Protein AF-A0A7C4NMY8-F1 (afdb_monomer)

pLDDT: mean 90.54, std 5.51, range [54.66, 96.88]

Solvent-accessible surface area (backbone atoms only — not comparable to full-atom values): 10862 Å² total; per-residue (Å²): 124,49,50,15,82,85,79,60,51,74,27,93,77,56,40,68,38,93,62,72,66,50,41,18,38,91,85,38,51,49,53,82,65,60,68,39,87,33,52,82,75,57,74,48,73,65,57,51,53,55,50,51,52,52,51,52,52,52,52,51,53,52,49,53,53,50,53,51,51,54,50,51,54,51,30,50,53,30,51,55,53,38,42,52,50,54,32,46,33,57,46,24,76,72,31,71,77,53,58,82,76,49,59,68,67,61,52,51,52,51,44,49,49,51,36,49,53,53,50,52,20,53,45,37,29,47,50,49,33,46,75,70,74,40,54,64,46,58,41,59,32,73,66,36,31,48,50,20,55,60,28,29,42,61,89,48,92,66,74,51,88,40,36,48,48,76,44,70,79,51,96,76,55,70,68,58,52,54,50,24,68,46,41,19,61,48,48,49,54,51,51,49,57,64,74,70,107

Secondary structure (DSSP, 8-state):
-EE-TTT--EESSPEEPTTT--EE-TTT-SGGGGT-TTGGGS--HHHHHHHHHHHHHHHHHHHHHHHHHHHHHHHHHHHHHHHHHHHHHHHHHH-HHHHTTS-HHHHHHHHHHHHHHHHHHHHHHHHHHHHTT--EEEEE-HHHHHHHHHHTSTT-SS----SEEEEE-S---HHHHHHHHHHHHHHHHHHHHHHH-

Nearest PDB structures (foldseek):
  5ij4-assembly1_A  TM=8.445E-01  e=1.214E-02  Saccharomyces cerevisiae S288C
  1x4v-assembly1_A  TM=7.428E-01  e=4.119E-02  Homo sapiens

Foldseek 3Di:
DDAAPPPRDDDPDWAQAPFQRGTHDPQQNDCVSVVNPRPVVDDDPVNVVVVVVVVVVVVVVVVVVVVVVVQVVQLVVLLVLLLVLQLLLQCLQVPPVCVVVDDVVVNVVSSCVSSVLQVVLQVQLVVLCVVVVWDKGKDFDPVQLVLSNVLSHSPDPDHRRPRTHIDGPDDDDPVSVVSSVPRSVVSSVVVCVVVVD

Structure (mmCIF, N/CA/C/O backbone):
data_AF-A0A7C4NMY8-F1
#
_entry.id   AF-A0A7C4NMY8-F1
#
loop_
_atom_site.group_PDB
_atom_site.id
_atom_site.type_symbol
_atom_site.label_atom_id
_atom_site.label_alt_id
_atom_site.label_comp_id
_atom_site.label_asym_id
_atom_site.label_entity_id
_atom_site.label_seq_id
_atom_site.pdbx_PDB_ins_code
_atom_site.Cartn_x
_atom_site.Cartn_y
_atom_site.Cartn_z
_atom_site.occupancy
_atom_site.B_iso_or_equiv
_atom_site.auth_seq_id
_atom_site.auth_comp_id
_atom_site.auth_asym_id
_atom_site.auth_atom_id
_atom_site.pdbx_PDB_model_num
ATOM 1 N N . MET A 1 1 ? -22.326 12.655 70.700 1.00 68.31 1 MET A N 1
ATOM 2 C CA . MET A 1 1 ? -23.503 12.232 69.909 1.00 68.31 1 MET A CA 1
ATOM 3 C C . MET A 1 1 ? -23.677 13.237 68.789 1.00 68.31 1 MET A C 1
ATOM 5 O O . MET A 1 1 ? -23.349 14.399 69.009 1.00 68.31 1 MET A O 1
ATOM 9 N N . MET A 1 2 ? -24.073 12.805 67.591 1.00 80.81 2 MET A N 1
ATOM 10 C CA . MET A 1 2 ? -24.370 13.742 66.503 1.00 80.81 2 MET A CA 1
ATOM 11 C C . MET A 1 2 ? -25.875 13.796 66.290 1.00 80.81 2 MET A C 1
ATOM 13 O O . MET A 1 2 ? -26.552 12.768 66.340 1.00 80.81 2 MET A O 1
ATOM 17 N N . LYS A 1 3 ? -26.380 14.999 66.036 1.00 89.44 3 LYS A N 1
ATOM 18 C CA . LYS A 1 3 ? -27.795 15.230 65.767 1.00 89.44 3 LYS A CA 1
ATOM 19 C C . LYS A 1 3 ? -28.084 15.067 64.288 1.00 89.44 3 LYS A C 1
ATOM 21 O O . LYS A 1 3 ? -27.269 15.435 63.445 1.00 89.44 3 LYS A O 1
ATOM 26 N N . CYS A 1 4 ? -29.260 14.538 63.978 1.00 91.44 4 CYS A N 1
ATOM 27 C CA . CYS A 1 4 ? -29.767 14.550 62.614 1.00 91.44 4 CYS A CA 1
ATOM 28 C C . CYS A 1 4 ? -30.067 15.990 62.168 1.00 91.44 4 CYS A C 1
ATOM 30 O O . CYS A 1 4 ? -30.817 16.686 62.852 1.00 91.44 4 CYS A O 1
ATOM 32 N N . SER A 1 5 ? -29.573 16.403 60.996 1.00 88.94 5 SER A N 1
ATOM 33 C CA . SER A 1 5 ? -29.832 17.745 60.444 1.00 88.94 5 SER A CA 1
ATOM 34 C C . SER A 1 5 ? -31.307 18.040 60.129 1.00 88.94 5 SER A C 1
ATOM 36 O O . SER A 1 5 ? -31.672 19.200 59.983 1.00 88.94 5 SER A O 1
ATOM 38 N N . VAL A 1 6 ? -32.163 17.014 60.013 1.00 90.56 6 VAL A N 1
ATOM 39 C CA . VAL A 1 6 ? -33.596 17.176 59.688 1.00 90.56 6 VAL A CA 1
ATOM 40 C C . VAL A 1 6 ? -34.462 17.216 60.945 1.00 90.56 6 VAL A C 1
ATOM 42 O O . VAL A 1 6 ? -35.270 18.122 61.105 1.00 90.56 6 VAL A O 1
ATOM 45 N N . CYS A 1 7 ? -34.316 16.232 61.841 1.00 91.06 7 CYS A N 1
ATOM 46 C CA . CYS A 1 7 ? -35.203 16.073 63.002 1.00 91.06 7 CYS A CA 1
ATOM 47 C C . CYS A 1 7 ? -34.554 16.383 64.358 1.00 91.06 7 CYS A C 1
ATOM 49 O O . CYS A 1 7 ? -35.230 16.316 65.380 1.00 91.06 7 CYS A O 1
ATOM 51 N N . GLY A 1 8 ? -33.248 16.663 64.402 1.00 87.25 8 GLY A N 1
ATOM 52 C CA . GLY A 1 8 ? -32.532 17.025 65.630 1.00 87.25 8 GLY A CA 1
ATOM 53 C C . GLY A 1 8 ? -32.324 15.890 66.642 1.00 87.25 8 GLY A C 1
ATOM 54 O O . GLY A 1 8 ? -31.718 16.134 67.685 1.00 87.25 8 GLY A O 1
ATOM 55 N N . ARG A 1 9 ? -32.788 14.663 66.351 1.00 88.38 9 ARG A N 1
ATOM 56 C CA . ARG A 1 9 ? -32.605 13.486 67.218 1.00 88.38 9 ARG A CA 1
ATOM 57 C C . ARG A 1 9 ? -31.114 13.168 67.360 1.00 88.38 9 ARG A C 1
ATOM 59 O O . ARG A 1 9 ? -30.404 13.105 66.354 1.00 88.38 9 ARG A O 1
ATOM 66 N N . ASP A 1 10 ? -30.665 12.972 68.597 1.00 87.69 10 ASP A N 1
ATOM 67 C CA . ASP A 1 10 ? -29.316 12.503 68.906 1.00 87.69 10 ASP A CA 1
ATOM 68 C C . ASP A 1 10 ? -29.194 11.020 68.554 1.00 87.69 10 ASP A C 1
ATOM 70 O O . ASP A 1 10 ? -29.867 10.171 69.138 1.00 87.69 10 ASP A O 1
ATOM 74 N N . GLU A 1 11 ? -28.326 10.712 67.595 1.00 84.38 11 GLU A N 1
ATOM 75 C CA . GLU A 1 11 ? -28.090 9.349 67.137 1.00 84.38 11 GLU A CA 1
ATOM 76 C C . GLU A 1 11 ? -26.690 8.897 67.574 1.00 84.38 11 GLU A C 1
ATOM 78 O O . GLU A 1 11 ? -25.697 9.621 67.424 1.00 84.38 11 GLU A O 1
ATOM 83 N N . LEU A 1 12 ? -26.599 7.683 68.124 1.00 85.62 12 LEU A N 1
ATOM 84 C CA . LEU A 1 12 ? -25.317 7.082 68.507 1.00 85.62 12 LEU A CA 1
ATOM 85 C C . LEU A 1 12 ? -24.486 6.695 67.274 1.00 85.62 12 LEU A C 1
ATOM 87 O O . LEU A 1 12 ? -23.262 6.805 67.299 1.00 85.62 12 LEU A O 1
ATOM 91 N N . LEU A 1 13 ? -25.157 6.282 66.193 1.00 87.25 13 LEU A N 1
ATOM 92 C CA . LEU A 1 13 ? -24.552 5.860 64.927 1.00 87.25 13 LEU A CA 1
ATOM 93 C C . LEU A 1 13 ? -25.166 6.648 63.753 1.00 87.25 13 LEU A C 1
ATOM 95 O O . LEU A 1 13 ? -26.066 6.152 63.074 1.00 87.25 13 LEU A O 1
ATOM 99 N N . PRO A 1 14 ? -24.719 7.893 63.519 1.00 88.38 14 PRO A N 1
ATOM 100 C CA . PRO A 1 14 ? -25.258 8.743 62.462 1.00 88.38 14 PRO A CA 1
ATOM 101 C C . PRO A 1 14 ? -24.795 8.299 61.063 1.00 88.38 14 PRO A C 1
ATOM 103 O O . PRO A 1 14 ? -23.638 7.930 60.856 1.00 88.38 14 PRO A O 1
ATOM 106 N N . PHE A 1 15 ? -25.675 8.409 60.064 1.00 91.44 15 PHE A N 1
ATOM 107 C CA . PHE A 1 15 ? -25.342 8.159 58.658 1.00 91.44 15 PHE A CA 1
ATOM 108 C C . PHE A 1 15 ? -24.862 9.441 57.983 1.00 91.44 15 PHE A C 1
ATOM 110 O O . PHE A 1 15 ? -25.607 10.416 57.912 1.00 91.44 15 PHE A O 1
ATOM 117 N N . LYS A 1 16 ? -23.648 9.430 57.427 1.00 92.25 16 LYS A N 1
ATOM 118 C CA . LYS A 1 16 ? -23.131 10.540 56.618 1.00 92.25 16 LYS A CA 1
ATOM 119 C C . LYS A 1 16 ? -23.557 10.391 55.155 1.00 92.25 16 LYS A C 1
ATOM 121 O O . LYS A 1 16 ? -23.213 9.397 54.512 1.00 92.25 16 LYS A O 1
ATOM 126 N N . CYS A 1 17 ? -24.275 11.368 54.606 1.00 90.44 17 CYS A N 1
ATOM 127 C CA . CYS A 1 17 ? -24.672 11.359 53.195 1.00 90.44 17 CYS A CA 1
ATOM 128 C C . CYS A 1 17 ? -23.462 11.618 52.278 1.00 90.44 17 CYS A C 1
ATOM 130 O O . CYS A 1 17 ? -22.704 12.561 52.496 1.00 90.44 17 CYS A O 1
ATOM 132 N N . LYS A 1 18 ? -23.287 10.817 51.215 1.00 87.81 18 LYS A N 1
ATOM 133 C CA . LYS A 1 18 ? -22.174 10.973 50.249 1.00 87.81 18 LYS A CA 1
ATOM 134 C C . LYS A 1 18 ? -22.322 12.184 49.318 1.00 87.81 18 LYS A C 1
ATOM 136 O O . LYS A 1 18 ? -21.347 12.557 48.679 1.00 87.81 18 LYS A O 1
ATOM 141 N N . TYR A 1 19 ? -23.523 12.756 49.230 1.00 87.69 19 TYR A N 1
ATOM 142 C CA . TYR A 1 19 ? -23.844 13.842 48.302 1.00 87.69 19 TYR A CA 1
ATOM 143 C C . TYR A 1 19 ? -23.775 15.223 48.969 1.00 87.69 19 TYR A C 1
ATOM 145 O O . TYR A 1 19 ? -23.119 16.108 48.435 1.00 87.69 19 TYR A O 1
ATOM 153 N N . CYS A 1 20 ? -24.401 15.408 50.140 1.00 88.75 20 CYS A N 1
ATOM 154 C CA . CYS A 1 20 ? -24.364 16.680 50.883 1.00 88.75 20 CYS A CA 1
ATOM 155 C C . CYS A 1 20 ? -23.373 16.701 52.062 1.00 88.75 20 CYS A C 1
ATOM 157 O O . CYS A 1 20 ? -23.088 17.767 52.591 1.00 88.75 20 CYS A O 1
ATOM 159 N N . GLY A 1 21 ? -22.836 15.551 52.488 1.00 88.88 21 GLY A N 1
ATOM 160 C CA . GLY A 1 21 ? -21.834 15.471 53.559 1.00 88.88 21 GLY A CA 1
ATOM 161 C C . GLY A 1 21 ? -22.370 15.582 54.993 1.00 88.88 21 GLY A C 1
ATOM 162 O O . GLY A 1 21 ? -21.586 15.397 55.924 1.00 88.88 21 GLY A O 1
ATOM 163 N N . GLU A 1 22 ? -23.668 15.836 55.175 1.00 90.38 22 GLU A N 1
ATOM 164 C CA . GLU A 1 22 ? -24.322 15.965 56.485 1.00 90.38 22 GLU A CA 1
ATOM 165 C C . GLU A 1 22 ? -24.688 14.618 57.138 1.00 90.38 22 GLU A C 1
ATOM 167 O O . GLU A 1 22 ? -24.626 13.561 56.497 1.00 90.38 22 GLU A O 1
ATOM 172 N N . TYR A 1 23 ? -25.068 14.666 58.424 1.00 92.94 23 TYR A N 1
ATOM 173 C CA . TYR A 1 23 ? -25.378 13.506 59.263 1.00 92.94 23 TYR A CA 1
ATOM 174 C C . TYR A 1 23 ? -26.885 13.350 59.519 1.00 92.94 23 TYR A C 1
ATOM 176 O O . TYR A 1 23 ? -27.578 14.288 59.917 1.00 92.94 23 TYR A O 1
ATOM 184 N N . PHE A 1 24 ? -27.393 12.129 59.342 1.00 93.44 24 PHE A N 1
ATOM 185 C CA . PHE A 1 24 ? -28.819 11.812 59.436 1.00 93.44 24 PHE A CA 1
ATOM 186 C C . PHE A 1 24 ? -29.090 10.559 60.282 1.00 93.44 24 PHE A C 1
ATOM 188 O O . PHE A 1 24 ? -28.242 9.673 60.397 1.00 93.44 24 PHE A O 1
ATOM 195 N N . CYS A 1 25 ? -30.294 10.472 60.857 1.00 93.25 25 CYS A N 1
ATOM 196 C CA . CYS A 1 25 ? -30.780 9.277 61.551 1.00 93.25 25 CYS A CA 1
ATOM 197 C C . CYS A 1 25 ? -31.193 8.168 60.565 1.00 93.25 25 CYS A C 1
ATOM 199 O O . CYS A 1 25 ? -31.273 8.384 59.352 1.00 93.25 25 CYS A O 1
ATOM 201 N N . ALA A 1 26 ? -31.520 6.977 61.078 1.00 90.19 26 ALA A N 1
ATOM 202 C CA . ALA A 1 26 ? -31.940 5.835 60.258 1.00 90.19 26 ALA A CA 1
ATOM 203 C C . ALA A 1 26 ? -33.172 6.122 59.376 1.00 90.19 26 ALA A C 1
ATOM 205 O O . ALA A 1 26 ? -33.281 5.551 58.288 1.00 90.19 26 ALA A O 1
ATOM 206 N N . GLU A 1 27 ? -34.064 7.013 59.823 1.00 90.25 27 GLU A N 1
ATOM 207 C CA . GLU A 1 27 ? -35.280 7.411 59.104 1.00 90.25 27 GLU A CA 1
ATOM 208 C C . GLU A 1 27 ? -34.989 8.391 57.958 1.00 90.25 27 GLU A C 1
ATOM 210 O O . GLU A 1 27 ? -35.577 8.242 56.891 1.00 90.25 27 GLU A O 1
ATOM 215 N N . HIS A 1 28 ? -34.045 9.326 58.132 1.00 91.62 28 HIS A N 1
ATOM 216 C CA . HIS A 1 28 ? -33.710 10.373 57.150 1.00 91.62 28 HIS A CA 1
ATOM 217 C C . HIS A 1 28 ? -32.458 10.066 56.307 1.00 91.62 28 HIS A C 1
ATOM 219 O O . HIS A 1 28 ? -32.007 10.905 55.529 1.00 91.62 28 HIS A O 1
ATOM 225 N N . ARG A 1 29 ? -31.889 8.856 56.416 1.00 91.25 29 ARG A N 1
ATOM 226 C CA . ARG A 1 29 ? -30.630 8.485 55.738 1.00 91.25 29 ARG A CA 1
ATOM 227 C C . ARG A 1 29 ? -30.685 8.502 54.204 1.00 91.25 29 ARG A C 1
ATOM 229 O O . ARG A 1 29 ? -29.640 8.631 53.571 1.00 91.25 29 ARG A O 1
ATOM 236 N N . LEU A 1 30 ? -31.863 8.316 53.595 1.00 90.56 30 LEU A N 1
ATOM 237 C CA . LEU A 1 30 ? -32.003 8.311 52.133 1.00 90.56 30 LEU A CA 1
ATOM 238 C C . LEU A 1 30 ? -32.037 9.747 51.584 1.00 90.56 30 LEU A C 1
ATOM 240 O O . LEU A 1 30 ? -32.743 10.570 52.164 1.00 90.56 30 LEU A O 1
ATOM 244 N N . PRO A 1 31 ? -31.364 10.034 50.451 1.00 89.81 31 PRO A N 1
ATOM 245 C CA . PRO A 1 31 ? -31.349 11.359 49.819 1.00 89.81 31 PRO A CA 1
ATOM 246 C C . PRO A 1 31 ? -32.730 11.992 49.595 1.00 89.81 31 PRO A C 1
ATOM 248 O O . PRO A 1 31 ? -32.885 13.195 49.782 1.00 89.81 31 PRO A O 1
ATOM 251 N N . GLU A 1 32 ? -33.739 11.189 49.255 1.00 87.88 32 GLU A N 1
ATOM 252 C CA . GLU A 1 32 ? -35.121 11.648 49.043 1.00 87.88 32 GLU A CA 1
ATOM 253 C C . GLU A 1 32 ? -35.804 12.099 50.343 1.00 87.88 32 GLU A C 1
ATOM 255 O O . GLU A 1 32 ? -36.623 13.011 50.332 1.00 87.88 32 GLU A O 1
ATOM 260 N N . LYS A 1 33 ? -35.445 11.495 51.483 1.00 91.06 33 LYS A N 1
ATOM 261 C CA . LYS A 1 33 ? -36.079 11.763 52.784 1.00 91.06 33 LYS A CA 1
ATOM 262 C C . LYS A 1 33 ? -35.529 12.990 53.506 1.00 91.06 33 LYS A C 1
ATOM 264 O O . LYS A 1 33 ? -36.115 13.412 54.495 1.00 91.06 33 LYS A O 1
ATOM 269 N N . HIS A 1 34 ? -34.415 13.547 53.040 1.00 89.12 34 HIS A N 1
ATOM 270 C CA . HIS A 1 34 ? -33.858 14.798 53.562 1.00 89.12 34 HIS A CA 1
ATOM 271 C C . HIS A 1 34 ? -33.715 15.872 52.481 1.00 89.12 34 HIS A C 1
ATOM 273 O O . HIS A 1 34 ? -32.942 16.810 52.662 1.00 89.12 34 HIS A O 1
ATOM 279 N N . SER A 1 35 ? -34.427 15.723 51.355 1.00 86.62 35 SER A N 1
ATOM 280 C CA . SER A 1 35 ? -34.393 16.659 50.223 1.00 86.62 35 SER A CA 1
ATOM 281 C C . SER A 1 35 ? -32.964 17.047 49.839 1.00 86.62 35 SER A C 1
ATOM 283 O O . SER A 1 35 ? -32.612 18.224 49.779 1.00 86.62 35 SER A O 1
ATOM 285 N N . CYS A 1 36 ? -32.109 16.036 49.652 1.00 89.25 36 CYS A N 1
ATOM 286 C CA . CYS A 1 36 ? -30.679 16.240 49.484 1.00 89.25 36 CYS A CA 1
ATOM 287 C C . CYS A 1 36 ? -30.385 17.174 48.296 1.00 89.25 36 CYS A C 1
ATOM 289 O O . CYS A 1 36 ? -30.722 16.822 47.162 1.00 89.25 36 CYS A O 1
ATOM 291 N N . PRO A 1 37 ? -29.675 18.301 48.495 1.00 86.12 37 PRO A N 1
ATOM 292 C CA . PRO A 1 37 ? -29.349 19.217 47.400 1.00 86.12 37 PRO A CA 1
ATOM 293 C C . PRO A 1 37 ? -28.442 18.565 46.343 1.00 86.12 37 PRO A C 1
ATOM 295 O O . PRO A 1 37 ? -28.453 18.958 45.181 1.00 86.12 37 PRO A O 1
ATOM 298 N N . GLY A 1 38 ? -27.681 17.534 46.728 1.00 83.75 38 GLY A N 1
ATOM 299 C CA . GLY A 1 38 ? -26.783 16.791 45.844 1.00 83.75 38 GLY A CA 1
ATOM 300 C C . GLY A 1 38 ? -27.404 15.562 45.169 1.00 83.75 38 GLY A C 1
ATOM 301 O O . GLY A 1 38 ? -26.674 14.823 44.512 1.00 83.75 38 GLY A O 1
ATOM 302 N N . ILE A 1 39 ? -28.712 15.307 45.314 1.00 81.88 39 ILE A N 1
ATOM 303 C CA . ILE A 1 39 ? -29.353 14.111 44.734 1.00 81.88 39 ILE A CA 1
ATOM 304 C C . ILE A 1 39 ? -29.272 14.093 43.202 1.00 81.88 39 ILE A C 1
ATOM 306 O O . ILE A 1 39 ? -29.043 13.045 42.608 1.00 81.88 39 ILE A O 1
ATOM 310 N N . PHE A 1 40 ? -29.352 15.266 42.571 1.00 75.75 40 PHE A N 1
ATOM 311 C CA . PHE A 1 40 ? -29.256 15.425 41.118 1.00 75.75 40 PHE A CA 1
ATOM 312 C C . PHE A 1 40 ? -27.845 15.174 40.567 1.00 75.75 40 PHE A C 1
ATOM 314 O O . PHE A 1 40 ? -27.682 14.963 39.371 1.00 75.75 40 PHE A O 1
ATOM 321 N N . ALA A 1 41 ? -26.819 15.167 41.424 1.00 74.88 41 ALA A N 1
ATOM 322 C CA . ALA A 1 41 ? -25.458 14.812 41.025 1.00 74.88 41 ALA A CA 1
ATOM 323 C C . ALA A 1 41 ? -25.245 13.285 40.949 1.00 74.88 41 ALA A C 1
ATOM 325 O O . ALA A 1 41 ? -24.195 12.822 40.493 1.00 74.88 41 ALA A O 1
ATOM 326 N N . ALA A 1 42 ? -26.213 12.482 41.406 1.00 75.00 42 ALA A N 1
ATOM 327 C CA . ALA A 1 42 ? -26.150 11.034 41.315 1.00 75.00 42 ALA A CA 1
ATOM 328 C C . ALA A 1 42 ? -26.476 10.579 39.886 1.00 75.00 42 ALA A C 1
ATOM 330 O O . ALA A 1 42 ? -27.637 10.527 39.497 1.00 75.00 42 ALA A O 1
ATOM 331 N N . ALA A 1 43 ? -25.449 10.196 39.124 1.00 75.56 43 ALA A N 1
ATOM 332 C CA . ALA A 1 43 ? -25.660 9.547 37.834 1.00 75.56 43 ALA A CA 1
ATOM 333 C C . ALA A 1 43 ? -26.485 8.264 38.022 1.00 75.56 43 ALA A C 1
ATOM 335 O O . ALA A 1 43 ? -26.096 7.367 38.787 1.00 75.56 43 ALA A O 1
ATOM 336 N N . SER A 1 44 ? -27.603 8.183 37.309 1.00 83.81 44 SER A N 1
ATOM 337 C CA . SER A 1 44 ? -28.451 6.999 37.234 1.00 83.81 44 SER A CA 1
ATOM 338 C C . SER A 1 44 ? -27.656 5.789 36.716 1.00 83.81 44 SER A C 1
ATOM 340 O O . SER A 1 44 ? -26.651 5.954 36.011 1.00 83.81 44 SER A O 1
ATOM 342 N N . PRO A 1 45 ? -28.073 4.549 37.039 1.00 85.44 45 PRO A N 1
ATOM 343 C CA . PRO A 1 45 ? -27.454 3.348 36.476 1.00 85.44 45 PRO A CA 1
ATOM 344 C C . PRO A 1 45 ? -27.361 3.400 34.943 1.00 85.44 45 PRO A C 1
ATOM 346 O O . PRO A 1 45 ? -26.300 3.130 34.387 1.00 85.44 45 PRO A O 1
ATOM 349 N N . TYR A 1 46 ? -28.419 3.883 34.285 1.00 87.31 46 TYR A N 1
ATOM 350 C CA . TYR A 1 46 ? -28.471 4.068 32.834 1.00 87.31 46 TYR A CA 1
ATOM 351 C C . TYR A 1 46 ? -27.411 5.053 32.309 1.00 87.31 46 TYR A C 1
ATOM 353 O O . TYR A 1 46 ? -26.734 4.781 31.318 1.00 87.31 46 TYR A O 1
ATOM 361 N N . GLU A 1 47 ? -27.204 6.192 32.978 1.00 87.62 47 GLU A N 1
ATOM 362 C CA . GLU A 1 47 ? -26.170 7.157 32.576 1.00 87.62 47 GLU A CA 1
ATOM 363 C C . GLU A 1 47 ? -24.755 6.586 32.703 1.00 87.62 47 GLU A C 1
ATOM 365 O O . GLU A 1 47 ? -23.892 6.881 31.870 1.00 87.62 47 GLU A O 1
ATOM 370 N N . LYS A 1 48 ? -24.510 5.751 33.721 1.00 86.81 48 LYS A N 1
ATOM 371 C CA . LYS A 1 48 ? -23.225 5.061 33.887 1.00 86.81 48 LYS A CA 1
ATOM 372 C C . LYS A 1 48 ? -22.993 4.060 32.761 1.00 86.81 48 LYS A C 1
ATOM 374 O O . LYS A 1 48 ? -21.951 4.132 32.113 1.00 86.81 48 LYS A O 1
ATOM 379 N N . GLU A 1 49 ? -23.977 3.212 32.471 1.00 89.19 49 GLU A N 1
ATOM 380 C CA . GLU A 1 49 ? -23.915 2.247 31.367 1.00 89.19 49 GLU A CA 1
ATOM 381 C C . GLU A 1 49 ? -23.666 2.948 30.027 1.00 89.19 49 GLU A C 1
ATOM 383 O O . GLU A 1 49 ? -22.755 2.586 29.279 1.00 89.19 49 GLU A O 1
ATOM 388 N N . MET A 1 50 ? -24.400 4.026 29.743 1.00 90.31 50 MET A N 1
ATOM 389 C CA . MET A 1 50 ? -24.236 4.778 28.501 1.00 90.31 50 MET A CA 1
ATOM 390 C C . MET A 1 50 ? -22.852 5.440 28.396 1.00 90.31 50 MET A C 1
ATOM 392 O O . MET A 1 50 ? -22.275 5.510 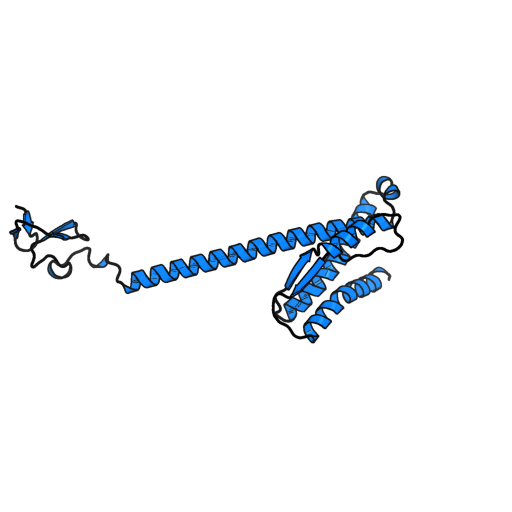27.305 1.00 90.31 50 MET A O 1
ATOM 396 N N . LYS A 1 51 ? -22.281 5.908 29.513 1.00 91.38 51 LYS A N 1
ATOM 397 C CA . LYS A 1 51 ? -20.914 6.446 29.548 1.00 91.38 51 LYS A CA 1
ATOM 398 C C . LYS A 1 51 ? -19.879 5.358 29.260 1.00 91.38 51 LYS A C 1
ATOM 400 O O . LYS A 1 51 ? -18.959 5.596 28.478 1.00 91.38 51 LYS A O 1
ATOM 405 N N . GLU A 1 52 ? -20.039 4.173 29.837 1.00 91.38 52 GLU A N 1
ATOM 406 C CA . GLU A 1 52 ? -19.151 3.034 29.585 1.00 91.38 52 GLU A CA 1
ATOM 407 C C . GLU A 1 52 ? -19.202 2.573 28.127 1.00 91.38 52 GLU A C 1
ATOM 409 O O . GLU A 1 52 ? -18.155 2.350 27.516 1.00 91.38 52 GLU A O 1
ATOM 414 N N . VAL A 1 53 ? -20.397 2.492 27.536 1.00 92.81 53 VAL A N 1
ATOM 415 C CA . VAL A 1 53 ? -20.566 2.157 26.114 1.00 92.81 53 VAL A CA 1
ATOM 416 C C . VAL A 1 53 ? -19.850 3.178 25.227 1.00 92.81 53 VAL A C 1
ATOM 418 O O . VAL A 1 53 ? -19.090 2.789 24.342 1.00 92.81 53 VAL A O 1
ATOM 421 N N . LYS A 1 54 ? -20.001 4.482 25.496 1.00 93.94 54 LYS A N 1
ATOM 422 C CA . LYS A 1 54 ? -19.297 5.539 24.745 1.00 93.94 54 LYS A CA 1
ATOM 423 C C . LYS A 1 54 ? -17.776 5.421 24.847 1.00 93.94 54 LYS A C 1
ATOM 425 O O . LYS A 1 54 ? -17.089 5.607 23.845 1.00 93.94 54 LYS A O 1
ATOM 430 N N . ILE A 1 55 ? -17.249 5.098 26.030 1.00 94.00 55 ILE A N 1
ATOM 431 C CA . ILE A 1 55 ? -15.808 4.877 26.227 1.00 94.00 55 ILE A CA 1
ATOM 432 C C . ILE A 1 55 ? -15.333 3.686 25.387 1.00 94.00 55 ILE A C 1
ATOM 434 O O . ILE A 1 55 ? -14.321 3.801 24.697 1.00 94.00 55 ILE A O 1
ATOM 438 N N . LYS A 1 56 ? -16.078 2.572 25.391 1.00 95.12 56 LYS A N 1
ATOM 439 C CA . LYS A 1 56 ? -15.749 1.375 24.599 1.00 95.12 56 LYS A CA 1
ATOM 440 C C . LYS A 1 56 ? -15.763 1.653 23.095 1.00 95.12 56 LYS A C 1
ATOM 442 O O . LYS A 1 56 ? -14.820 1.270 22.409 1.00 95.12 56 LYS A O 1
ATOM 447 N N . ILE A 1 57 ? -16.782 2.359 22.595 1.00 93.56 57 ILE A N 1
ATOM 448 C CA . ILE A 1 57 ? -16.873 2.748 21.178 1.00 93.56 57 ILE A CA 1
ATOM 449 C C . ILE A 1 57 ? -15.677 3.619 20.790 1.00 93.56 57 ILE A C 1
ATOM 451 O O . ILE A 1 57 ? -14.988 3.318 19.818 1.00 93.56 57 ILE A O 1
ATOM 455 N N . LYS A 1 58 ? -15.376 4.655 21.583 1.00 94.75 58 LYS A N 1
ATOM 456 C CA . LYS A 1 58 ? -14.251 5.556 21.310 1.00 94.75 58 LYS A CA 1
ATOM 457 C C . LYS A 1 58 ? -12.908 4.815 21.305 1.00 94.75 58 LYS A C 1
ATOM 459 O O . LYS A 1 58 ? -12.082 5.059 20.430 1.00 94.75 58 LYS A O 1
ATOM 464 N N . ALA A 1 59 ? -12.705 3.891 22.245 1.00 92.31 59 ALA A N 1
ATOM 465 C CA . ALA A 1 59 ? -11.497 3.074 22.303 1.00 92.31 59 ALA A CA 1
ATOM 466 C C . ALA A 1 59 ? -11.348 2.165 21.068 1.00 92.31 59 ALA A C 1
ATOM 468 O O . ALA A 1 59 ? -10.251 2.053 20.517 1.00 92.31 59 ALA A O 1
ATOM 469 N N . GLU A 1 60 ? -12.437 1.551 20.592 1.00 92.12 60 GLU A N 1
ATOM 470 C CA . GLU A 1 60 ? -12.402 0.717 19.383 1.00 92.12 60 GLU A CA 1
ATOM 471 C C . GLU A 1 60 ? -12.159 1.556 18.118 1.00 92.12 60 GLU A C 1
ATOM 473 O O . GLU A 1 60 ? -11.343 1.181 17.276 1.00 92.12 60 GLU A O 1
ATOM 478 N N . GLU A 1 61 ? -12.773 2.737 18.001 1.00 91.19 61 GLU A N 1
ATOM 479 C CA . GLU A 1 61 ? -12.4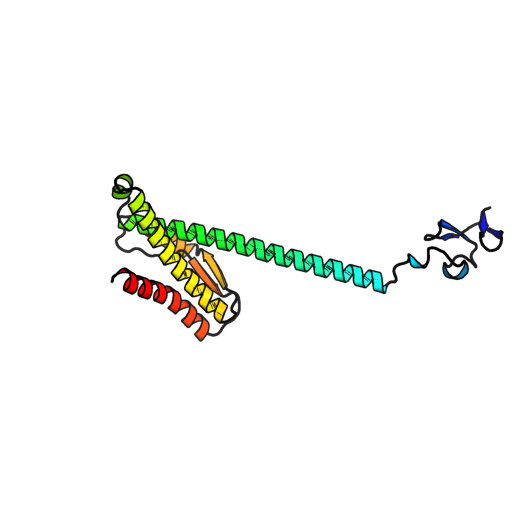92 3.674 16.905 1.00 91.19 61 GLU A CA 1
ATOM 480 C C . GLU A 1 61 ? -11.015 4.096 16.865 1.00 91.19 61 GLU A C 1
ATOM 482 O O . GLU A 1 61 ? -10.393 4.120 15.797 1.00 91.19 61 GLU A O 1
ATOM 487 N N . GLU A 1 62 ? -10.427 4.420 18.019 1.00 91.00 62 GLU A N 1
ATOM 488 C CA . GLU A 1 62 ? -9.005 4.763 18.135 1.00 91.00 62 GLU A CA 1
ATOM 489 C C . GLU A 1 62 ? -8.101 3.580 17.761 1.00 91.00 62 GLU A C 1
ATOM 491 O O . GLU A 1 62 ? -7.100 3.746 17.049 1.00 91.00 62 GLU A O 1
ATOM 496 N N . ARG A 1 63 ? -8.479 2.363 18.165 1.00 89.88 63 ARG A N 1
ATOM 497 C CA . ARG A 1 63 ? -7.782 1.129 17.794 1.00 89.88 63 ARG A CA 1
ATOM 498 C C . ARG A 1 63 ? -7.816 0.897 16.282 1.00 89.88 63 ARG A C 1
ATOM 500 O O . ARG A 1 63 ? -6.761 0.659 15.687 1.00 89.88 63 ARG A O 1
ATOM 507 N N . LEU A 1 64 ? -8.978 1.032 15.642 1.00 88.38 64 LEU A N 1
ATOM 508 C CA . LEU A 1 64 ? -9.141 0.881 14.191 1.00 88.38 64 LEU A CA 1
ATOM 509 C C . LEU A 1 64 ? -8.332 1.928 13.412 1.00 88.38 64 LEU A C 1
ATOM 511 O O . LEU A 1 64 ? -7.623 1.580 12.463 1.00 88.38 64 LEU A O 1
ATOM 515 N N . LYS A 1 65 ? -8.350 3.195 13.851 1.00 88.31 65 LYS A N 1
ATOM 516 C CA . LYS A 1 65 ? -7.512 4.264 13.274 1.00 88.31 65 LYS A CA 1
ATOM 517 C C . LYS A 1 65 ? -6.025 3.931 13.377 1.00 88.31 65 LYS A C 1
ATOM 519 O O . LYS A 1 65 ? -5.280 4.110 12.412 1.00 88.31 65 LYS A O 1
ATOM 524 N N . THR A 1 66 ? -5.592 3.396 14.516 1.00 87.75 66 THR A N 1
ATOM 525 C CA . THR A 1 66 ? -4.194 3.003 14.742 1.00 87.75 66 THR A CA 1
ATOM 526 C C . THR A 1 66 ? -3.773 1.845 13.835 1.00 87.75 66 THR A C 1
ATOM 528 O O . THR A 1 66 ? -2.694 1.891 13.239 1.00 87.75 66 THR A O 1
ATOM 531 N N . ILE A 1 67 ? -4.621 0.822 13.686 1.00 84.88 67 ILE A N 1
ATOM 532 C CA . ILE A 1 67 ? -4.377 -0.314 12.783 1.00 84.88 67 ILE A CA 1
ATOM 533 C C . ILE A 1 67 ? -4.280 0.171 11.331 1.00 84.88 67 ILE A C 1
ATOM 535 O O . ILE A 1 67 ? -3.320 -0.175 10.638 1.00 84.88 67 ILE A O 1
ATOM 539 N N . SER A 1 68 ? -5.219 1.019 10.898 1.00 86.25 68 SER A N 1
ATOM 540 C CA . SER A 1 68 ? -5.228 1.609 9.555 1.00 86.25 68 SER A CA 1
ATOM 541 C C . SER A 1 68 ? -3.948 2.407 9.281 1.00 86.25 68 SER A C 1
ATOM 543 O O . SER A 1 68 ? -3.253 2.146 8.297 1.00 86.25 68 SER A O 1
ATOM 545 N N . ARG A 1 69 ? -3.540 3.283 10.212 1.00 87.44 69 ARG A N 1
ATOM 546 C CA . ARG A 1 69 ? -2.300 4.069 10.098 1.00 87.44 69 ARG A CA 1
ATOM 547 C C . ARG A 1 69 ? -1.057 3.183 10.004 1.00 87.44 69 ARG A C 1
ATOM 549 O O . ARG A 1 69 ? -0.206 3.422 9.151 1.00 87.44 69 ARG A O 1
ATOM 556 N N . LYS A 1 70 ? -0.945 2.140 10.835 1.00 88.81 70 LYS A N 1
ATOM 557 C CA . LYS A 1 70 ? 0.166 1.172 10.752 1.00 88.81 70 LYS A CA 1
ATOM 558 C C . LYS A 1 70 ? 0.169 0.414 9.423 1.00 88.81 70 LYS A C 1
ATOM 560 O O . LYS A 1 70 ? 1.238 0.115 8.897 1.00 88.81 70 LYS A O 1
ATOM 565 N N . SER A 1 71 ? -1.001 0.074 8.883 1.00 87.19 71 SER A N 1
ATOM 566 C CA . SER A 1 71 ? -1.106 -0.577 7.573 1.00 87.19 71 SER A CA 1
ATOM 567 C C . SER A 1 71 ? -0.627 0.343 6.452 1.00 87.19 71 SER A C 1
ATOM 569 O O . SER A 1 71 ? 0.205 -0.071 5.653 1.00 87.19 71 SER A O 1
ATOM 571 N N . MET A 1 72 ? -1.064 1.604 6.464 1.00 89.56 72 MET A N 1
ATOM 572 C CA . MET A 1 72 ? -0.664 2.625 5.493 1.00 89.56 72 MET A CA 1
ATOM 573 C C . MET A 1 72 ? 0.847 2.897 5.517 1.00 89.56 72 MET A C 1
ATOM 575 O O . MET A 1 72 ? 1.475 2.957 4.466 1.00 89.56 72 MET A O 1
ATOM 579 N N . LEU A 1 73 ? 1.456 3.011 6.704 1.00 91.94 73 LEU A N 1
ATOM 580 C CA . LEU A 1 73 ? 2.907 3.217 6.820 1.00 91.94 73 LEU A CA 1
ATOM 581 C C . LEU A 1 73 ? 3.711 2.029 6.277 1.00 91.94 73 LEU A C 1
ATOM 583 O O . LEU A 1 73 ? 4.733 2.228 5.627 1.00 91.94 73 LEU A O 1
ATOM 587 N N . ARG A 1 74 ? 3.245 0.796 6.512 1.00 92.56 74 ARG A N 1
ATOM 588 C CA . ARG A 1 74 ? 3.880 -0.406 5.947 1.00 92.56 74 ARG A CA 1
ATOM 589 C C . ARG A 1 74 ? 3.727 -0.469 4.434 1.00 92.56 74 ARG A C 1
ATOM 591 O O . ARG A 1 74 ? 4.690 -0.791 3.753 1.00 92.56 74 ARG A O 1
ATOM 598 N N . GLU A 1 75 ? 2.544 -0.148 3.918 1.00 93.69 75 GLU A N 1
ATOM 599 C CA . GLU A 1 75 ? 2.299 -0.068 2.478 1.00 93.69 75 GLU A CA 1
ATOM 600 C C . GLU A 1 75 ? 3.256 0.936 1.821 1.00 93.69 75 GLU A C 1
ATOM 602 O O . GLU A 1 75 ? 3.947 0.588 0.869 1.00 93.69 75 GLU A O 1
ATOM 607 N N . LEU A 1 76 ? 3.381 2.140 2.388 1.00 94.12 76 LEU A N 1
ATOM 608 C CA . LEU A 1 76 ? 4.305 3.160 1.894 1.00 94.12 76 LEU A CA 1
ATOM 609 C C . LEU A 1 76 ? 5.764 2.683 1.929 1.00 94.12 76 LEU A C 1
ATOM 611 O O . LEU A 1 76 ? 6.478 2.842 0.943 1.00 94.12 76 LEU A O 1
ATOM 615 N N . ALA A 1 77 ? 6.199 2.053 3.023 1.00 95.94 77 ALA A N 1
ATOM 616 C CA . ALA A 1 77 ? 7.548 1.497 3.122 1.00 95.94 77 ALA A CA 1
ATOM 617 C C . ALA A 1 77 ? 7.816 0.430 2.046 1.00 95.94 77 ALA A C 1
ATOM 619 O O . ALA A 1 77 ? 8.879 0.433 1.426 1.00 95.94 77 ALA A O 1
ATOM 620 N N . HIS A 1 78 ? 6.846 -0.451 1.781 1.00 96.31 78 HIS A N 1
ATOM 62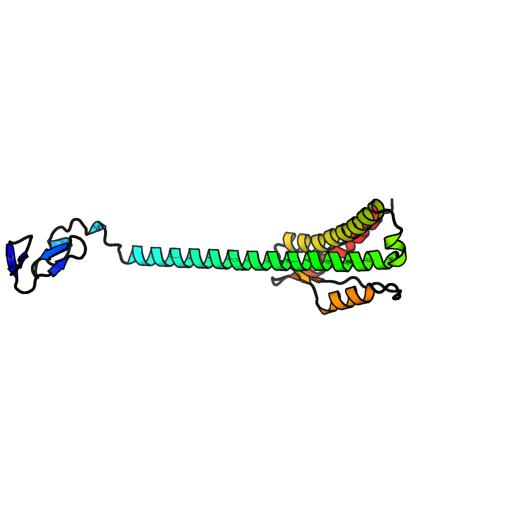1 C CA . HIS A 1 78 ? 6.953 -1.447 0.716 1.00 96.31 78 HIS A CA 1
ATOM 622 C C . HIS A 1 78 ? 7.015 -0.799 -0.670 1.00 96.31 78 HIS A C 1
ATOM 624 O O . HIS A 1 78 ? 7.861 -1.195 -1.469 1.00 96.31 78 HIS A O 1
ATOM 630 N N . ILE A 1 79 ? 6.176 0.206 -0.948 1.00 95.44 79 ILE A N 1
ATOM 631 C CA . ILE A 1 79 ? 6.194 0.937 -2.225 1.00 95.44 79 ILE A CA 1
ATOM 632 C C . ILE A 1 79 ? 7.565 1.580 -2.435 1.00 95.44 79 ILE A C 1
ATOM 634 O O . ILE A 1 79 ? 8.186 1.344 -3.467 1.00 95.44 79 ILE A O 1
ATOM 638 N N . VAL A 1 80 ? 8.078 2.322 -1.449 1.00 96.00 80 VAL A N 1
ATOM 639 C CA . VAL A 1 80 ? 9.391 2.982 -1.542 1.00 96.00 80 VAL A CA 1
ATOM 640 C C . VAL A 1 80 ? 10.499 1.963 -1.812 1.00 96.00 80 VAL A C 1
ATOM 642 O O . VAL A 1 80 ? 11.291 2.151 -2.732 1.00 96.00 80 VAL A O 1
ATOM 645 N N . LEU A 1 81 ? 10.522 0.852 -1.071 1.00 96.69 81 LEU A N 1
ATOM 646 C CA . LEU A 1 81 ? 11.514 -0.203 -1.272 1.00 96.69 81 LEU A CA 1
ATOM 647 C C . LEU A 1 81 ? 11.402 -0.842 -2.665 1.00 96.69 81 LEU A C 1
ATOM 649 O O . LEU A 1 81 ? 12.417 -1.084 -3.314 1.00 96.69 81 LEU A O 1
ATOM 653 N N . SER A 1 82 ? 10.182 -1.061 -3.160 1.00 95.94 82 SER A N 1
ATOM 654 C CA . SER A 1 82 ? 9.967 -1.598 -4.505 1.00 95.94 82 SER A CA 1
ATOM 655 C C . SER A 1 82 ? 10.426 -0.634 -5.603 1.00 95.94 82 SER A C 1
ATOM 657 O O . SER A 1 82 ? 11.093 -1.064 -6.536 1.00 95.94 82 SER A O 1
ATOM 659 N N 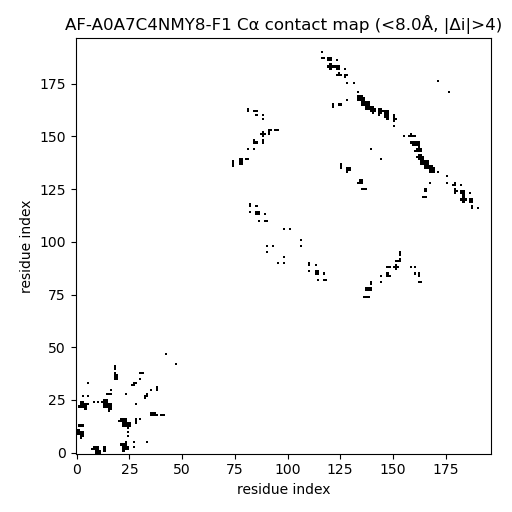. VAL A 1 83 ? 10.170 0.671 -5.461 1.00 96.38 83 VAL A N 1
ATOM 660 C CA . VAL A 1 83 ? 10.632 1.697 -6.409 1.00 96.38 83 VAL A CA 1
ATOM 661 C C . VAL A 1 83 ? 12.157 1.739 -6.461 1.00 96.38 83 VAL A C 1
ATOM 663 O O . VAL A 1 83 ? 12.722 1.811 -7.550 1.00 96.38 83 VAL A O 1
ATOM 666 N N . ILE A 1 84 ? 12.832 1.640 -5.311 1.00 95.94 84 ILE A N 1
ATOM 667 C CA . ILE A 1 84 ? 14.298 1.558 -5.252 1.00 95.94 84 ILE A CA 1
ATOM 668 C C . ILE A 1 84 ? 14.797 0.320 -6.009 1.00 95.94 84 ILE A C 1
ATOM 670 O O . ILE A 1 84 ? 15.684 0.445 -6.851 1.00 95.94 84 ILE A O 1
ATOM 674 N N . LEU A 1 85 ? 14.207 -0.857 -5.765 1.00 95.88 85 LEU A N 1
ATOM 675 C CA . LEU A 1 85 ? 14.593 -2.101 -6.445 1.00 95.88 85 LEU A CA 1
ATOM 676 C C . LEU A 1 85 ? 14.398 -2.018 -7.964 1.00 95.88 85 LEU A C 1
ATOM 678 O O . LEU A 1 85 ? 15.299 -2.369 -8.721 1.00 95.88 85 LEU A O 1
ATOM 682 N N . VAL A 1 86 ? 13.245 -1.526 -8.417 1.00 95.06 86 VAL A N 1
ATOM 683 C CA . VAL A 1 86 ? 12.939 -1.384 -9.848 1.00 95.06 86 VAL A CA 1
ATOM 684 C C . VAL A 1 86 ? 13.870 -0.372 -10.507 1.00 95.06 86 VAL A C 1
ATOM 686 O O . VAL A 1 86 ? 14.361 -0.618 -11.605 1.00 95.06 86 VAL A O 1
ATOM 689 N N . SER A 1 87 ? 14.164 0.739 -9.828 1.00 93.56 87 SER A N 1
ATOM 690 C CA . SER A 1 87 ? 15.096 1.751 -10.336 1.00 93.56 87 SER A CA 1
ATOM 691 C C . SER A 1 87 ? 16.511 1.189 -10.461 1.00 93.56 87 SER A C 1
ATOM 693 O O . SER A 1 87 ? 17.180 1.445 -11.456 1.00 93.56 87 SER A O 1
ATOM 695 N N . LEU A 1 88 ? 16.953 0.370 -9.500 1.00 93.25 88 LEU A N 1
ATOM 696 C CA . LEU A 1 88 ? 18.245 -0.317 -9.553 1.00 93.25 88 LEU A CA 1
ATOM 697 C C . LEU A 1 88 ? 18.328 -1.280 -10.749 1.00 93.25 88 LEU A C 1
ATOM 699 O O . LEU A 1 88 ? 19.319 -1.274 -11.476 1.00 93.25 88 LEU A O 1
ATOM 703 N N . VAL A 1 89 ? 17.270 -2.059 -11.004 1.00 93.75 89 VAL A N 1
ATOM 704 C CA . VAL A 1 89 ? 17.185 -2.906 -12.207 1.00 93.75 89 VAL A CA 1
ATOM 705 C C . VAL A 1 89 ? 17.206 -2.057 -13.480 1.00 93.75 89 VAL A C 1
ATOM 707 O O . VAL A 1 89 ? 17.918 -2.396 -14.422 1.00 93.75 89 VAL A O 1
ATOM 710 N N . GLY A 1 90 ? 16.489 -0.931 -13.501 1.00 91.12 90 GLY A N 1
ATOM 711 C CA . GLY A 1 90 ? 16.533 0.028 -14.604 1.00 91.12 90 GLY A CA 1
ATOM 712 C C . GLY A 1 90 ? 17.950 0.543 -14.868 1.00 91.12 90 GLY A C 1
ATOM 713 O O . GLY A 1 90 ? 18.390 0.564 -16.013 1.00 91.12 90 GLY A O 1
ATOM 714 N N . LEU A 1 91 ? 18.704 0.903 -13.826 1.00 90.25 91 LEU A N 1
ATOM 715 C CA . LEU A 1 91 ? 20.102 1.340 -13.947 1.00 90.25 91 LEU A CA 1
ATOM 716 C C . LEU A 1 91 ? 21.024 0.227 -14.462 1.00 90.25 91 LEU A C 1
ATOM 718 O O . LEU A 1 91 ? 21.921 0.490 -15.260 1.00 90.25 91 LEU A O 1
ATOM 722 N N . SER A 1 92 ? 20.766 -1.024 -14.071 1.00 90.50 92 SER A N 1
ATOM 723 C CA . SER A 1 92 ? 21.494 -2.200 -14.563 1.00 90.50 92 SER A CA 1
ATOM 724 C C . SER A 1 92 ? 21.448 -2.339 -16.091 1.00 90.50 92 SER A C 1
ATOM 726 O O . SER A 1 92 ? 22.400 -2.849 -16.675 1.00 90.50 92 SER A O 1
ATOM 728 N N . LEU A 1 93 ? 20.380 -1.864 -16.751 1.00 86.75 93 LEU A N 1
ATOM 729 C CA . LEU A 1 93 ? 20.226 -1.927 -18.214 1.00 86.75 93 LEU A CA 1
ATOM 730 C C . LEU A 1 93 ? 21.206 -1.022 -18.971 1.00 86.75 93 LEU A C 1
ATOM 732 O O . LEU A 1 93 ? 21.604 -1.358 -20.081 1.00 86.75 93 LEU A O 1
ATOM 736 N N . ILE A 1 94 ? 21.587 0.113 -18.383 1.00 84.50 94 ILE A N 1
ATOM 737 C CA . ILE A 1 94 ? 22.572 1.040 -18.965 1.00 84.50 94 ILE A CA 1
ATOM 738 C C . ILE A 1 94 ? 24.003 0.608 -18.592 1.00 84.50 94 ILE A C 1
ATOM 740 O O . ILE A 1 94 ? 24.964 0.976 -19.261 1.00 84.50 94 ILE A O 1
ATOM 744 N N . GLY A 1 95 ? 24.141 -0.214 -17.549 1.00 83.81 95 GLY A N 1
ATOM 745 C CA . GLY A 1 95 ? 25.416 -0.611 -16.968 1.00 83.81 95 GLY A CA 1
ATOM 746 C C . GLY A 1 95 ? 25.871 0.375 -15.892 1.00 83.81 95 GLY A C 1
ATOM 747 O O . GLY A 1 95 ? 25.854 1.592 -16.078 1.00 83.81 95 GLY A O 1
ATOM 748 N N . TYR A 1 96 ? 26.305 -0.154 -14.744 1.00 82.19 96 TYR A N 1
ATOM 749 C CA . TYR A 1 96 ? 26.727 0.678 -13.610 1.00 82.19 96 TYR A CA 1
ATOM 750 C C . TYR A 1 96 ? 27.995 1.488 -13.889 1.00 82.19 96 TYR A C 1
ATOM 752 O O . TYR A 1 96 ? 28.178 2.542 -13.293 1.00 82.19 96 TYR A O 1
ATOM 760 N N . GLU A 1 97 ? 28.835 1.058 -14.828 1.00 80.56 97 GLU A N 1
ATOM 761 C CA . GLU A 1 97 ? 30.024 1.820 -15.222 1.00 80.56 97 GLU A CA 1
ATOM 762 C C . GLU A 1 97 ? 29.646 3.139 -15.906 1.00 80.56 97 GLU A C 1
ATOM 764 O O . GLU A 1 97 ? 30.229 4.184 -15.637 1.00 80.56 97 GLU A O 1
ATOM 769 N N . SER A 1 98 ? 28.607 3.125 -16.744 1.00 78.19 98 SER A N 1
ATOM 770 C CA . SER A 1 98 ? 28.132 4.312 -17.461 1.00 78.19 98 SER A CA 1
ATOM 771 C C . SER A 1 98 ? 27.429 5.324 -16.551 1.00 78.19 98 SER A C 1
ATOM 773 O O . SER A 1 98 ? 27.348 6.500 -16.901 1.00 78.19 98 SER A O 1
ATOM 775 N N . PHE A 1 99 ? 26.963 4.901 -15.372 1.00 78.38 99 PHE A N 1
ATOM 776 C CA . PHE A 1 99 ? 26.283 5.755 -14.394 1.00 78.38 99 PHE A CA 1
ATOM 777 C C . PHE A 1 99 ? 27.143 6.944 -13.942 1.00 78.38 99 PHE A C 1
ATOM 779 O O . PHE A 1 99 ? 26.646 8.066 -13.892 1.00 78.38 99 PHE A O 1
ATOM 786 N N . LEU A 1 100 ? 28.431 6.719 -13.650 1.00 77.94 100 LEU A N 1
ATOM 787 C CA . LEU A 1 100 ? 29.327 7.760 -13.121 1.00 77.94 100 LEU A CA 1
ATOM 788 C C . LEU A 1 100 ? 29.714 8.819 -14.163 1.00 77.94 100 LEU A C 1
ATOM 790 O O . LEU A 1 100 ? 30.126 9.917 -13.794 1.00 77.94 100 LEU A O 1
ATOM 794 N N . PHE A 1 101 ? 29.571 8.503 -15.451 1.00 83.44 101 PHE A N 1
ATOM 795 C CA . PHE A 1 101 ? 29.938 9.389 -16.558 1.00 83.44 101 PHE A CA 1
ATOM 796 C C . PHE A 1 101 ? 28.729 10.074 -17.210 1.00 83.44 101 PHE A C 1
ATOM 798 O O . PHE A 1 101 ? 28.904 10.938 -18.070 1.00 83.44 101 PHE A O 1
ATOM 805 N N . MET A 1 102 ? 27.501 9.707 -16.828 1.00 82.50 102 MET A N 1
ATOM 806 C CA . MET A 1 102 ? 26.289 10.312 -17.377 1.00 82.50 102 MET A CA 1
ATOM 807 C C . MET A 1 102 ? 26.013 11.702 -16.802 1.00 82.50 102 MET A C 1
ATOM 809 O O . MET A 1 102 ? 26.302 12.009 -15.647 1.00 82.50 102 MET A O 1
ATOM 813 N N . ASN A 1 103 ? 25.368 12.542 -17.617 1.00 91.31 103 ASN A N 1
ATOM 814 C CA . ASN A 1 103 ? 24.847 13.818 -17.149 1.00 91.31 103 ASN A CA 1
ATOM 815 C C . ASN A 1 103 ? 23.809 13.576 -16.029 1.00 91.31 103 ASN A C 1
ATOM 817 O O . ASN A 1 103 ? 22.854 12.821 -16.249 1.00 91.31 103 ASN A O 1
ATOM 821 N N . PRO A 1 104 ? 23.936 14.234 -14.861 1.00 90.69 104 PRO A N 1
ATOM 822 C CA . PRO A 1 104 ? 23.066 13.986 -13.712 1.00 90.69 104 PRO A CA 1
ATOM 823 C C . PRO A 1 104 ? 21.585 14.280 -13.995 1.00 90.69 104 PRO A C 1
ATOM 825 O O . PRO A 1 104 ? 20.713 13.641 -13.412 1.00 90.69 104 PRO A O 1
ATOM 828 N N . ILE A 1 105 ? 21.282 15.204 -14.914 1.00 92.44 105 ILE A N 1
ATOM 829 C CA . ILE A 1 105 ? 19.905 15.529 -15.308 1.00 92.44 105 ILE A CA 1
ATOM 830 C C . ILE A 1 105 ? 19.290 14.367 -16.093 1.00 92.44 105 ILE A C 1
ATOM 832 O O . ILE A 1 105 ? 18.175 13.948 -15.796 1.00 92.44 105 ILE A O 1
ATOM 836 N N . LEU A 1 106 ? 20.022 13.816 -17.065 1.00 90.12 106 LEU A N 1
ATOM 837 C CA . LEU A 1 106 ? 19.550 12.674 -17.856 1.00 90.12 106 LEU A CA 1
ATOM 838 C C . LEU A 1 106 ? 19.347 11.437 -16.979 1.00 90.12 106 LEU A C 1
ATOM 840 O O . LEU A 1 106 ? 18.332 10.755 -17.100 1.00 90.12 106 LEU A O 1
ATOM 844 N N . LEU A 1 107 ? 20.275 11.192 -16.054 1.00 90.06 107 LEU A N 1
ATOM 845 C CA . LEU A 1 107 ? 20.165 10.120 -15.071 1.00 90.06 107 LEU A CA 1
ATOM 846 C C . LEU A 1 107 ? 18.909 10.272 -14.197 1.00 90.06 107 LEU A C 1
ATOM 848 O O . LEU A 1 107 ? 18.178 9.303 -13.990 1.00 90.06 107 LEU A O 1
ATOM 852 N N . LEU A 1 108 ? 18.634 11.485 -13.707 1.00 91.81 108 LEU A N 1
ATOM 853 C CA . LEU A 1 108 ? 17.441 11.765 -12.909 1.00 91.81 108 LEU A CA 1
ATOM 854 C C . LEU A 1 108 ? 16.160 11.514 -13.710 1.00 91.81 108 LEU A C 1
ATOM 856 O O . LEU A 1 108 ? 15.247 10.868 -13.201 1.00 91.81 108 LEU A O 1
ATOM 860 N N . VAL A 1 109 ? 16.101 11.990 -14.957 1.00 92.19 109 VAL A N 1
ATOM 861 C CA . VAL A 1 109 ? 14.958 11.765 -15.856 1.00 92.19 109 VAL A CA 1
ATOM 862 C C . VAL A 1 109 ? 14.749 10.271 -16.102 1.00 92.19 109 VAL A C 1
ATOM 864 O O . VAL A 1 109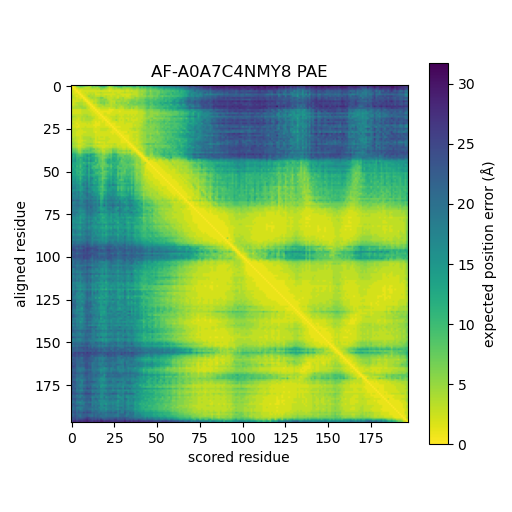 ? 13.616 9.800 -16.045 1.00 92.19 109 VAL A O 1
ATOM 867 N N . TYR A 1 110 ? 15.826 9.511 -16.304 1.00 90.88 110 TYR A N 1
ATOM 868 C CA . TYR A 1 110 ? 15.763 8.065 -16.502 1.00 90.88 110 TYR A CA 1
ATOM 869 C C . TYR A 1 110 ? 15.202 7.330 -15.275 1.00 90.88 110 TYR A C 1
ATOM 871 O O . TYR A 1 110 ? 14.235 6.574 -15.392 1.00 90.88 110 TYR A O 1
ATOM 879 N N . ILE A 1 111 ? 15.752 7.595 -14.083 1.00 92.75 111 ILE A N 1
ATOM 880 C CA . ILE A 1 111 ? 15.270 7.003 -12.825 1.00 92.75 111 ILE A CA 1
ATOM 881 C C . ILE A 1 111 ? 13.809 7.394 -12.576 1.00 92.75 111 ILE A C 1
ATOM 883 O O . ILE A 1 111 ? 12.987 6.539 -12.245 1.00 92.75 111 ILE A O 1
ATOM 887 N N . ALA A 1 112 ? 13.467 8.671 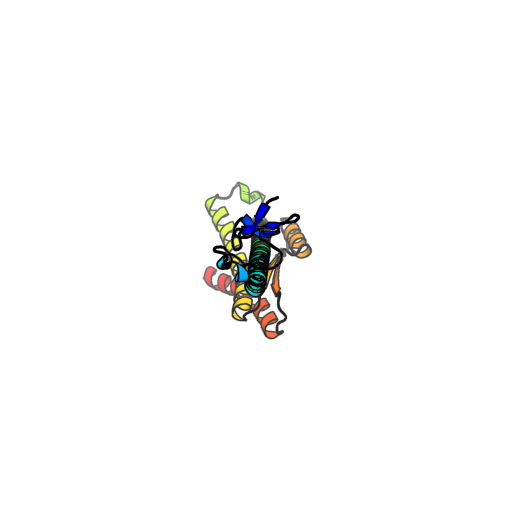-12.770 1.00 93.81 112 ALA A N 1
ATOM 888 C CA . ALA A 1 112 ? 12.108 9.167 -12.598 1.00 93.81 112 ALA A CA 1
ATOM 889 C C . ALA A 1 112 ? 11.128 8.503 -13.575 1.00 93.81 112 ALA A C 1
ATOM 891 O O . ALA A 1 112 ? 10.029 8.138 -13.166 1.00 93.81 112 ALA A O 1
ATOM 892 N N . GLY A 1 113 ? 11.525 8.293 -14.832 1.00 93.12 113 GLY A N 1
ATOM 893 C CA . GLY A 1 113 ? 10.717 7.601 -15.836 1.00 93.12 113 GLY A CA 1
ATOM 894 C C . GLY A 1 113 ? 10.424 6.149 -15.453 1.00 93.12 113 GLY A C 1
ATOM 895 O O . GLY A 1 113 ? 9.266 5.730 -15.479 1.00 93.12 113 GLY A O 1
ATOM 896 N N . PHE A 1 114 ? 11.445 5.400 -15.021 1.00 91.75 114 PHE A N 1
ATOM 897 C CA . PHE A 1 114 ? 11.277 4.025 -14.534 1.00 91.75 114 PHE A CA 1
ATOM 898 C C . PHE A 1 114 ? 10.380 3.955 -13.296 1.00 91.75 114 PHE A C 1
ATOM 900 O O . PHE A 1 114 ? 9.439 3.159 -13.257 1.00 91.75 114 PHE A O 1
ATOM 907 N N . ALA A 1 115 ? 10.638 4.814 -12.307 1.00 95.12 115 ALA A N 1
ATOM 908 C CA . ALA A 1 115 ? 9.837 4.890 -11.093 1.00 95.12 115 ALA A CA 1
ATOM 909 C C . ALA A 1 115 ? 8.377 5.241 -11.406 1.00 95.12 115 ALA A C 1
ATOM 911 O O . ALA A 1 115 ? 7.470 4.589 -10.896 1.00 95.12 115 ALA A O 1
ATOM 912 N N . LEU A 1 116 ? 8.137 6.233 -12.268 1.00 95.19 116 LEU A N 1
ATOM 913 C CA . LEU A 1 116 ? 6.79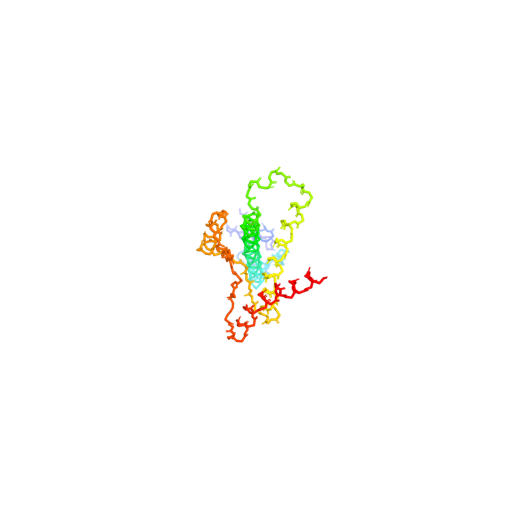4 6.670 -12.637 1.00 95.19 116 LEU A CA 1
ATOM 914 C C . LEU A 1 116 ? 6.033 5.588 -13.407 1.00 95.19 116 LEU A C 1
ATOM 916 O O . LEU A 1 116 ? 4.885 5.312 -13.071 1.00 95.19 116 LEU A O 1
ATOM 920 N N . SER A 1 117 ? 6.670 4.952 -14.393 1.00 94.62 117 SER A N 1
ATOM 921 C CA . SER A 1 117 ? 6.078 3.845 -15.155 1.00 94.62 117 SER A CA 1
ATOM 922 C C . SER A 1 117 ? 5.630 2.710 -14.226 1.00 94.62 117 SER A C 1
ATOM 924 O O . SER A 1 117 ? 4.470 2.297 -14.248 1.00 94.62 117 SER A O 1
ATOM 926 N N . TYR A 1 118 ? 6.506 2.287 -13.310 1.00 95.50 118 TYR A N 1
ATOM 927 C CA . TYR A 1 118 ? 6.182 1.271 -12.309 1.00 95.50 118 TYR A CA 1
ATOM 928 C C . TYR A 1 118 ? 5.086 1.715 -11.324 1.00 95.50 118 TYR A C 1
ATOM 930 O O . TYR A 1 118 ? 4.185 0.943 -11.004 1.00 95.50 118 TYR A O 1
ATOM 938 N N . LEU A 1 119 ? 5.113 2.963 -10.853 1.00 95.88 119 LEU A N 1
ATOM 939 C CA . LEU A 1 119 ? 4.078 3.472 -9.951 1.00 95.88 119 LEU A CA 1
ATOM 940 C C . LEU A 1 119 ? 2.706 3.522 -10.625 1.00 95.88 119 LEU A C 1
ATOM 942 O O . LEU A 1 119 ? 1.710 3.193 -9.985 1.00 95.88 119 LEU A O 1
ATOM 946 N N . LEU A 1 120 ? 2.641 3.908 -11.901 1.00 96.19 120 LEU A N 1
ATOM 947 C CA . LEU A 1 120 ? 1.397 3.906 -12.670 1.00 96.19 120 LEU A CA 1
ATOM 948 C C . LEU A 1 120 ? 0.871 2.482 -12.884 1.00 96.19 120 LEU A C 1
ATOM 950 O O . LEU A 1 120 ? -0.330 2.266 -12.724 1.00 96.19 120 LEU A O 1
ATOM 954 N N . HIS A 1 121 ? 1.758 1.517 -13.146 1.00 95.44 121 HIS A N 1
ATOM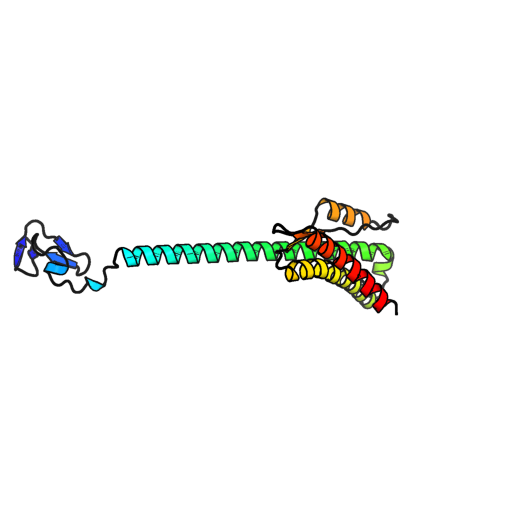 955 C CA . HIS A 1 121 ? 1.427 0.091 -13.202 1.00 95.44 121 HIS A CA 1
ATOM 956 C C . HIS A 1 121 ? 0.752 -0.394 -11.913 1.00 95.44 121 HIS A C 1
ATOM 958 O O . HIS A 1 121 ? -0.354 -0.939 -11.939 1.00 95.44 121 HIS A O 1
ATOM 964 N N . GLU A 1 122 ? 1.387 -0.155 -10.765 1.00 94.62 122 GLU A N 1
ATOM 965 C CA . GLU A 1 122 ? 0.875 -0.628 -9.478 1.00 94.62 122 GLU A CA 1
ATOM 966 C C . GLU A 1 122 ? -0.392 0.124 -9.053 1.00 94.62 122 GLU A C 1
ATOM 968 O O . GLU A 1 122 ? -1.338 -0.445 -8.494 1.00 94.62 122 GLU A O 1
ATOM 973 N N . LEU A 1 123 ? -0.457 1.419 -9.374 1.00 95.00 123 LEU A N 1
ATOM 974 C CA . LEU A 1 123 ? -1.646 2.229 -9.160 1.00 95.00 123 LEU A CA 1
ATOM 975 C C . LEU A 1 123 ? -2.821 1.709 -9.993 1.00 95.00 123 LEU A C 1
ATOM 977 O O . LEU A 1 123 ? -3.940 1.692 -9.487 1.00 95.00 123 LEU A O 1
ATOM 981 N N . ALA A 1 124 ? -2.598 1.243 -11.223 1.00 96.06 124 ALA A N 1
ATOM 982 C CA . ALA A 1 124 ? -3.654 0.687 -12.063 1.00 96.06 124 ALA A CA 1
ATOM 983 C C . ALA A 1 124 ? -4.292 -0.553 -11.425 1.00 96.06 124 ALA A C 1
ATOM 985 O O . ALA A 1 124 ? -5.521 -0.613 -11.305 1.00 96.06 124 ALA A O 1
ATOM 986 N N . HIS A 1 125 ? -3.479 -1.490 -10.922 1.00 95.06 125 HIS A N 1
ATOM 987 C CA . HIS A 1 125 ? -3.968 -2.623 -10.133 1.00 95.06 125 HIS A CA 1
ATOM 988 C C . HIS A 1 125 ? -4.839 -2.146 -8.957 1.00 95.06 125 HIS A C 1
ATOM 990 O O . HIS A 1 125 ? -5.976 -2.596 -8.776 1.00 95.06 125 HIS A O 1
ATOM 996 N N . ARG A 1 126 ? -4.350 -1.165 -8.187 1.00 93.75 126 ARG A N 1
ATOM 997 C CA . ARG A 1 126 ? -5.064 -0.641 -7.015 1.00 93.75 126 ARG A CA 1
ATOM 998 C C . ARG A 1 126 ? -6.363 0.088 -7.369 1.00 93.75 126 ARG A C 1
ATOM 1000 O O . ARG A 1 126 ? -7.367 -0.079 -6.672 1.00 93.75 126 ARG A O 1
ATOM 1007 N N . LEU A 1 127 ? -6.370 0.893 -8.429 1.00 94.50 127 LEU A N 1
ATOM 1008 C CA . LEU A 1 127 ? -7.530 1.671 -8.866 1.00 94.50 127 LEU A CA 1
ATOM 1009 C C . LEU A 1 127 ? -8.650 0.763 -9.362 1.00 94.50 127 LEU A C 1
ATOM 1011 O O . LEU A 1 127 ? -9.814 0.990 -9.033 1.00 94.50 127 LEU A O 1
ATOM 1015 N N . VAL A 1 128 ? -8.313 -0.289 -10.107 1.00 95.56 128 VAL A N 1
ATOM 1016 C CA . VAL A 1 128 ? -9.301 -1.252 -10.605 1.00 95.56 128 VAL A CA 1
ATOM 1017 C C . VAL A 1 128 ? -9.927 -2.030 -9.453 1.00 95.56 128 VAL A C 1
ATOM 1019 O O . VAL A 1 128 ? -11.154 -2.156 -9.407 1.00 95.56 128 VAL A O 1
ATOM 1022 N N . ALA A 1 129 ? -9.127 -2.475 -8.481 1.00 94.38 129 ALA A N 1
ATOM 1023 C CA . ALA A 1 129 ? -9.648 -3.085 -7.260 1.00 94.38 129 ALA A CA 1
ATOM 1024 C C . ALA A 1 129 ? -10.576 -2.117 -6.498 1.00 94.38 129 ALA A C 1
ATOM 1026 O O . ALA A 1 129 ? -11.721 -2.455 -6.183 1.00 94.38 129 ALA A O 1
ATOM 1027 N N . SER A 1 130 ? -10.135 -0.870 -6.302 1.00 92.94 130 SER A N 1
ATOM 1028 C CA . SER A 1 130 ? -10.898 0.155 -5.574 1.00 92.94 130 SER A CA 1
ATOM 1029 C C . SER A 1 130 ? -12.215 0.512 -6.269 1.00 92.94 130 SER A C 1
ATOM 1031 O O . SER A 1 130 ? -13.247 0.649 -5.612 1.00 92.94 130 SER A O 1
ATOM 1033 N N . ARG A 1 131 ? -12.226 0.593 -7.608 1.00 94.31 131 ARG A N 1
ATOM 1034 C CA . ARG A 1 131 ? -13.440 0.837 -8.405 1.00 94.31 131 ARG A CA 1
ATOM 1035 C C . ARG A 1 131 ? -14.478 -0.271 -8.223 1.00 94.31 131 ARG A C 1
ATOM 1037 O O . ARG A 1 131 ? -15.674 0.002 -8.263 1.00 94.31 131 ARG A O 1
ATOM 1044 N N . ASN A 1 132 ? -14.027 -1.498 -7.971 1.00 93.88 132 ASN A N 1
ATOM 1045 C CA . ASN A 1 132 ? -14.883 -2.640 -7.654 1.00 93.88 132 ASN A CA 1
ATOM 1046 C C . ASN A 1 132 ? -15.205 -2.757 -6.150 1.00 93.88 132 ASN A C 1
ATOM 1048 O O . ASN A 1 132 ? -15.726 -3.784 -5.724 1.00 93.88 132 ASN A O 1
ATOM 1052 N N . ARG A 1 133 ? -14.932 -1.712 -5.348 1.00 92.94 133 ARG A N 1
ATOM 1053 C CA . ARG A 1 133 ? -15.146 -1.662 -3.886 1.00 92.94 133 ARG A CA 1
ATOM 1054 C C . ARG A 1 133 ? -14.384 -2.748 -3.118 1.00 92.94 133 ARG A C 1
ATOM 1056 O O . ARG A 1 133 ? -14.797 -3.155 -2.035 1.00 92.94 133 ARG A O 1
ATOM 1063 N N . VAL A 1 134 ? -13.265 -3.199 -3.675 1.00 93.75 134 VAL A N 1
ATOM 1064 C CA . VAL A 1 134 ? -12.394 -4.209 -3.077 1.00 93.75 134 VAL A CA 1
ATOM 1065 C C . VAL A 1 134 ? -11.289 -3.507 -2.311 1.00 93.75 134 VAL A C 1
ATOM 1067 O O . VAL A 1 134 ? -10.582 -2.658 -2.855 1.00 93.75 134 VAL A O 1
ATOM 1070 N N . VAL A 1 135 ? -11.116 -3.882 -1.046 1.00 89.88 135 VAL A N 1
ATOM 1071 C CA . VAL A 1 135 ? -9.987 -3.401 -0.250 1.00 89.88 135 VAL A CA 1
ATOM 1072 C C . VAL A 1 135 ? -8.721 -4.099 -0.735 1.00 89.88 135 VAL A C 1
ATOM 1074 O O . VAL A 1 135 ? -8.654 -5.330 -0.738 1.00 89.88 135 VAL A O 1
ATOM 1077 N N . ALA A 1 136 ? -7.723 -3.313 -1.129 1.00 91.69 136 ALA A N 1
ATOM 1078 C CA . ALA A 1 136 ? -6.471 -3.812 -1.673 1.00 91.69 136 ALA A CA 1
ATOM 1079 C C . ALA A 1 136 ? -5.270 -3.026 -1.132 1.00 91.69 136 ALA A C 1
ATOM 1081 O O . ALA A 1 136 ? -5.361 -1.812 -0.921 1.00 91.69 136 ALA A O 1
ATOM 1082 N N . TYR A 1 137 ? -4.155 -3.724 -0.915 1.00 91.75 137 TYR A N 1
ATOM 1083 C CA . TYR A 1 137 ? -2.925 -3.155 -0.362 1.00 91.75 137 TYR A CA 1
ATOM 1084 C C . TYR A 1 137 ? -1.710 -3.627 -1.143 1.00 91.75 137 TYR A C 1
ATOM 1086 O O . TYR A 1 137 ? -1.602 -4.816 -1.442 1.00 91.75 137 TYR A O 1
ATOM 1094 N N . PHE A 1 138 ? -0.757 -2.731 -1.383 1.00 94.56 138 PHE A N 1
ATOM 1095 C CA . PHE A 1 138 ? 0.545 -3.145 -1.891 1.00 94.56 138 PHE A CA 1
ATOM 1096 C C . PHE A 1 138 ? 1.355 -3.886 -0.823 1.00 94.56 138 PHE A C 1
ATOM 1098 O O . PHE A 1 138 ? 1.487 -3.421 0.318 1.00 94.56 138 PHE A O 1
ATOM 1105 N N . ARG A 1 139 ? 1.935 -5.029 -1.197 1.00 94.56 139 ARG A N 1
ATOM 1106 C CA . ARG A 1 139 ? 2.889 -5.772 -0.372 1.00 94.56 139 ARG A CA 1
ATOM 1107 C C . ARG A 1 139 ? 4.110 -6.140 -1.190 1.00 94.56 139 ARG A C 1
ATOM 1109 O O . ARG A 1 139 ? 3.993 -6.643 -2.301 1.00 94.56 139 ARG A O 1
ATOM 1116 N N . LEU A 1 140 ? 5.277 -5.917 -0.595 1.00 95.38 140 LEU A N 1
ATOM 1117 C CA . LEU A 1 140 ? 6.519 -6.436 -1.141 1.00 95.38 140 LEU A CA 1
ATOM 1118 C C . LEU A 1 140 ? 6.527 -7.958 -0.975 1.00 95.38 140 LEU A C 1
ATOM 1120 O O . LEU A 1 140 ? 6.270 -8.450 0.127 1.00 95.38 140 LEU A O 1
ATOM 1124 N N . ASP A 1 141 ? 6.821 -8.676 -2.051 1.00 94.75 141 ASP A N 1
ATOM 1125 C CA . ASP A 1 141 ? 6.941 -10.129 -2.024 1.00 94.75 141 ASP A CA 1
ATOM 1126 C C . ASP A 1 141 ? 8.405 -10.502 -1.749 1.00 94.75 141 ASP A C 1
ATOM 1128 O O . ASP A 1 141 ? 9.283 -10.075 -2.502 1.00 94.75 141 ASP A O 1
ATOM 1132 N N . PRO A 1 142 ? 8.729 -11.262 -0.687 1.00 94.75 142 PRO A N 1
ATOM 1133 C CA . PRO A 1 142 ? 10.119 -11.579 -0.359 1.00 94.75 142 PRO A CA 1
ATOM 1134 C C . PRO A 1 142 ? 10.856 -12.333 -1.471 1.00 94.75 142 PRO A C 1
ATOM 1136 O O . PRO A 1 142 ? 12.023 -12.057 -1.735 1.00 94.75 142 PRO A O 1
ATOM 1139 N N . ILE A 1 143 ? 10.179 -13.269 -2.141 1.00 95.31 143 ILE A N 1
ATOM 1140 C CA . ILE A 1 143 ? 10.792 -14.092 -3.189 1.00 95.31 143 ILE A CA 1
ATOM 1141 C C . ILE A 1 143 ? 10.966 -13.259 -4.461 1.00 95.31 143 ILE A C 1
ATOM 1143 O O . ILE A 1 143 ? 12.062 -13.188 -5.011 1.00 95.31 143 ILE A O 1
ATOM 1147 N N . GLY A 1 144 ? 9.915 -12.574 -4.899 1.00 94.38 144 GLY A N 1
ATOM 1148 C CA . GLY A 1 144 ? 9.934 -11.705 -6.066 1.00 94.38 144 GLY A CA 1
ATOM 1149 C C . GLY A 1 144 ? 10.907 -10.531 -5.929 1.00 94.38 144 GLY A C 1
ATOM 1150 O O . GLY A 1 144 ? 11.643 -10.228 -6.869 1.00 94.38 144 GLY A O 1
ATOM 1151 N N . SER A 1 145 ? 11.000 -9.911 -4.749 1.00 94.62 145 SER A N 1
ATOM 1152 C CA . SER A 1 145 ? 11.997 -8.865 -4.473 1.00 94.62 145 SER A CA 1
ATOM 1153 C C . SER A 1 145 ? 13.428 -9.397 -4.490 1.00 94.62 145 SER A C 1
ATOM 1155 O O . SER A 1 145 ? 14.300 -8.725 -5.038 1.00 94.62 145 SER A O 1
ATOM 1157 N N . LEU A 1 146 ? 13.673 -10.613 -3.991 1.00 95.62 146 LEU A N 1
ATOM 1158 C CA . LEU A 1 146 ? 14.976 -11.270 -4.107 1.00 95.62 146 LEU A CA 1
ATOM 1159 C C . LEU A 1 146 ? 15.332 -11.566 -5.570 1.00 95.62 146 LEU A C 1
ATOM 1161 O O . LEU A 1 146 ? 16.440 -11.261 -6.001 1.00 95.62 146 LEU A O 1
ATOM 1165 N N . ILE A 1 147 ? 14.394 -12.109 -6.351 1.00 94.38 147 ILE A N 1
ATOM 1166 C CA . ILE A 1 147 ? 14.589 -12.360 -7.788 1.00 94.38 147 ILE A CA 1
ATOM 1167 C C . ILE A 1 147 ? 14.880 -11.046 -8.521 1.00 94.38 147 ILE A C 1
ATOM 1169 O O . ILE A 1 147 ? 15.821 -10.970 -9.311 1.00 94.38 147 ILE A O 1
ATOM 1173 N N . THR A 1 148 ? 14.114 -9.996 -8.216 1.00 94.81 148 THR A N 1
ATOM 1174 C CA . THR A 1 148 ? 14.299 -8.655 -8.786 1.00 94.81 148 THR A CA 1
ATOM 1175 C C . THR A 1 148 ? 15.689 -8.116 -8.446 1.00 94.81 148 THR A C 1
ATOM 1177 O O . THR A 1 148 ? 16.399 -7.648 -9.335 1.00 94.81 148 THR A O 1
ATOM 1180 N N . LEU A 1 149 ? 16.125 -8.257 -7.191 1.00 94.44 149 LEU A N 1
ATOM 1181 C CA . LEU A 1 149 ? 17.450 -7.841 -6.736 1.00 94.44 149 LEU A CA 1
ATOM 1182 C C . LEU A 1 149 ? 18.574 -8.603 -7.449 1.00 94.44 149 LEU A C 1
ATOM 1184 O O . LEU A 1 149 ? 19.522 -7.983 -7.920 1.00 94.44 149 LEU A O 1
ATOM 1188 N N . ILE A 1 150 ? 18.461 -9.928 -7.579 1.00 93.69 150 ILE A N 1
ATOM 1189 C CA . ILE A 1 150 ? 19.437 -10.744 -8.317 1.00 93.69 150 ILE A CA 1
ATOM 1190 C C . ILE A 1 150 ? 19.492 -10.295 -9.781 1.00 93.69 150 ILE A C 1
ATOM 1192 O O . ILE A 1 150 ? 20.575 -10.134 -10.338 1.00 93.69 150 ILE A O 1
ATOM 1196 N N . SER A 1 151 ? 18.341 -10.016 -10.397 1.00 93.06 151 SER A N 1
ATOM 1197 C CA . SER A 1 151 ? 18.275 -9.562 -11.790 1.00 93.06 151 SER A CA 1
ATOM 1198 C C . SER A 1 151 ? 18.951 -8.201 -12.029 1.00 93.06 151 SER A C 1
ATOM 1200 O O . SER A 1 151 ? 19.370 -7.904 -13.152 1.00 93.06 151 SER A O 1
ATOM 1202 N N . ALA A 1 152 ? 19.143 -7.398 -10.976 1.00 91.50 152 ALA A N 1
ATOM 1203 C CA . ALA A 1 152 ? 19.870 -6.134 -11.046 1.00 91.50 152 ALA A CA 1
ATOM 1204 C C . ALA A 1 152 ? 21.379 -6.311 -11.305 1.00 91.50 152 ALA A C 1
ATOM 1206 O O . ALA A 1 152 ? 22.076 -5.332 -11.577 1.00 91.50 152 ALA A O 1
ATOM 1207 N N . ILE A 1 153 ? 21.910 -7.536 -11.265 1.00 90.56 153 ILE A N 1
ATOM 1208 C CA . ILE A 1 153 ? 23.292 -7.817 -11.662 1.00 90.56 153 ILE A CA 1
ATOM 1209 C C . ILE A 1 153 ? 23.438 -7.569 -13.180 1.00 90.56 153 ILE A C 1
ATOM 1211 O O . ILE A 1 153 ? 22.731 -8.210 -13.963 1.00 90.56 153 ILE A O 1
ATOM 1215 N N . PRO A 1 154 ? 24.349 -6.684 -13.636 1.00 83.44 154 PRO A N 1
ATOM 1216 C CA . PRO A 1 154 ? 24.471 -6.310 -15.053 1.00 83.44 154 PRO A CA 1
ATOM 1217 C C . PRO A 1 154 ? 24.777 -7.486 -15.984 1.00 83.44 154 PRO A C 1
ATOM 1219 O O . PRO A 1 154 ? 24.325 -7.500 -17.120 1.00 83.44 154 PRO A O 1
ATOM 1222 N N . MET A 1 155 ? 25.482 -8.502 -15.479 1.00 84.00 155 MET A N 1
ATOM 1223 C CA . MET A 1 155 ? 25.890 -9.700 -16.227 1.00 84.00 155 MET A CA 1
ATOM 1224 C C . MET A 1 155 ? 24.718 -10.608 -16.639 1.00 84.00 155 MET A C 1
ATOM 1226 O O . MET A 1 155 ? 24.893 -11.479 -17.488 1.00 84.00 155 MET A O 1
ATOM 1230 N N . LEU A 1 156 ? 23.531 -10.443 -16.041 1.00 85.31 156 LEU A N 1
ATOM 1231 C CA . LEU A 1 156 ? 22.362 -11.254 -16.378 1.00 85.31 156 LEU A CA 1
ATOM 1232 C C . LEU A 1 156 ? 21.602 -10.649 -17.572 1.00 85.31 156 LEU A C 1
ATOM 1234 O O . LEU A 1 156 ? 21.142 -9.506 -17.461 1.00 85.31 156 LEU A O 1
ATOM 1238 N N . PRO A 1 157 ? 21.409 -11.408 -18.673 1.00 80.88 157 PRO A N 1
ATOM 1239 C CA . PRO A 1 157 ? 20.759 -10.909 -19.887 1.00 80.88 157 PRO A CA 1
ATOM 1240 C C . PRO A 1 157 ? 19.241 -10.750 -19.739 1.00 80.88 157 PRO A C 1
ATOM 1242 O O . PRO A 1 157 ? 18.638 -9.939 -20.435 1.00 80.88 157 PRO A O 1
ATOM 1245 N N . ILE A 1 158 ? 18.611 -11.506 -18.834 1.00 86.56 158 ILE A N 1
ATOM 1246 C CA . ILE A 1 158 ? 17.166 -11.453 -18.596 1.00 86.56 158 ILE A CA 1
ATOM 1247 C C . ILE A 1 158 ? 16.909 -10.714 -17.283 1.00 86.56 158 ILE A C 1
ATOM 1249 O O . ILE A 1 158 ? 17.408 -11.113 -16.228 1.00 86.56 158 ILE A O 1
ATOM 1253 N N . LYS A 1 159 ? 16.113 -9.643 -17.350 1.00 86.94 159 LYS A N 1
ATOM 1254 C CA . LYS A 1 159 ? 15.695 -8.852 -16.189 1.00 86.94 159 LYS A CA 1
ATOM 1255 C C . LYS A 1 159 ? 14.276 -9.238 -15.785 1.00 86.94 159 LYS A C 1
ATOM 1257 O O . LYS A 1 159 ? 13.349 -9.102 -16.578 1.00 86.94 159 LYS A O 1
ATOM 1262 N N . PHE A 1 160 ? 14.108 -9.699 -14.551 1.00 91.06 160 PHE A N 1
ATOM 1263 C CA . PHE A 1 160 ? 12.803 -10.024 -13.981 1.00 91.06 160 PHE A CA 1
ATOM 1264 C C . PHE A 1 160 ? 12.415 -8.938 -12.982 1.00 91.06 160 PHE A C 1
ATOM 1266 O O . PHE A 1 160 ? 13.149 -8.682 -12.033 1.00 91.06 160 PHE A O 1
ATOM 1273 N N . ILE A 1 161 ? 11.260 -8.305 -13.186 1.00 92.00 161 ILE A N 1
ATOM 1274 C CA . ILE A 1 161 ? 10.776 -7.220 -12.330 1.00 92.00 161 ILE A CA 1
ATOM 1275 C C . ILE A 1 161 ? 9.462 -7.666 -11.695 1.00 92.00 161 ILE A C 1
ATOM 1277 O O . ILE A 1 161 ? 8.408 -7.593 -12.318 1.00 92.00 161 ILE A O 1
ATOM 1281 N N . ALA A 1 162 ? 9.543 -8.158 -10.462 1.00 92.69 162 ALA A N 1
ATOM 1282 C CA . ALA A 1 162 ? 8.386 -8.599 -9.685 1.00 92.69 162 ALA A CA 1
ATOM 1283 C C . ALA A 1 162 ? 8.607 -8.339 -8.182 1.00 92.69 162 ALA A C 1
ATOM 1285 O O . ALA A 1 162 ? 8.609 -9.274 -7.387 1.00 92.69 162 ALA A O 1
ATOM 1286 N N . PRO A 1 163 ? 8.853 -7.087 -7.756 1.00 93.88 163 PRO A N 1
ATOM 1287 C CA . PRO A 1 163 ? 9.230 -6.793 -6.372 1.00 93.88 163 PRO A CA 1
ATOM 1288 C C . PRO A 1 163 ? 8.084 -7.001 -5.369 1.00 93.88 163 PRO A C 1
ATOM 1290 O O . PRO A 1 163 ? 8.328 -7.156 -4.174 1.00 93.88 163 PRO A O 1
ATOM 1293 N N . GLY A 1 164 ? 6.833 -6.979 -5.820 1.00 93.50 164 GLY A N 1
ATOM 1294 C CA . GLY A 1 164 ? 5.660 -7.093 -4.965 1.00 93.50 164 GLY A CA 1
ATOM 1295 C C . GLY A 1 164 ? 4.376 -7.260 -5.761 1.00 93.50 164 GLY A C 1
ATOM 1296 O O . GLY A 1 164 ? 4.415 -7.466 -6.972 1.00 93.50 164 GLY A O 1
ATOM 1297 N N . ALA A 1 165 ? 3.250 -7.191 -5.056 1.00 92.31 165 ALA A N 1
ATOM 1298 C CA . ALA A 1 165 ? 1.923 -7.316 -5.639 1.00 92.31 165 ALA A CA 1
ATOM 1299 C C . ALA A 1 165 ? 0.860 -6.539 -4.845 1.00 92.31 165 ALA A C 1
ATOM 1301 O O . ALA A 1 165 ? 0.932 -6.417 -3.613 1.00 92.31 165 ALA A O 1
ATOM 1302 N N . VAL A 1 166 ? -0.194 -6.104 -5.542 1.00 92.94 166 VAL A N 1
ATOM 1303 C CA . VAL A 1 166 ? -1.456 -5.679 -4.925 1.00 92.94 166 VAL A CA 1
ATOM 1304 C C . VAL A 1 166 ? -2.212 -6.901 -4.401 1.00 92.94 166 VAL A C 1
ATOM 1306 O O . VAL A 1 166 ? -2.764 -7.696 -5.161 1.00 92.94 166 VAL A O 1
ATOM 1309 N N . VAL A 1 167 ? -2.307 -7.017 -3.079 1.00 92.12 167 VAL A N 1
ATOM 1310 C CA . VAL A 1 167 ? -3.062 -8.077 -2.403 1.00 92.12 167 VAL A CA 1
ATOM 1311 C C . VAL A 1 167 ? -4.504 -7.628 -2.181 1.00 92.12 167 VAL A C 1
ATOM 1313 O O . VAL A 1 167 ? -4.754 -6.608 -1.532 1.00 92.12 167 VAL A O 1
ATOM 1316 N N . LEU A 1 168 ? -5.460 -8.417 -2.675 1.00 93.25 168 LEU A N 1
ATOM 1317 C CA . LEU A 1 168 ? -6.890 -8.222 -2.431 1.00 93.25 168 LEU A CA 1
ATOM 1318 C C . LEU A 1 168 ? -7.255 -8.794 -1.055 1.00 93.25 168 LEU A C 1
ATOM 1320 O O . LEU A 1 168 ? -7.179 -9.998 -0.831 1.00 93.25 168 LEU A O 1
ATOM 1324 N N . ALA A 1 169 ? -7.648 -7.930 -0.121 1.00 88.38 169 ALA A N 1
ATOM 1325 C CA . ALA A 1 169 ? -7.911 -8.309 1.270 1.00 88.38 169 ALA A CA 1
ATOM 1326 C C . ALA A 1 169 ? -9.338 -8.827 1.511 1.00 88.38 169 ALA A C 1
ATOM 1328 O O . ALA A 1 169 ? -9.649 -9.314 2.595 1.00 88.38 169 ALA A O 1
ATOM 1329 N N . THR A 1 170 ? -10.218 -8.693 0.520 1.00 88.25 170 THR A N 1
ATOM 1330 C CA . THR A 1 170 ? -11.624 -9.103 0.607 1.00 88.25 170 THR A CA 1
ATOM 1331 C C . THR A 1 170 ? -11.904 -10.212 -0.409 1.00 88.25 170 THR A C 1
ATOM 1333 O O . THR A 1 170 ? -11.310 -10.188 -1.490 1.00 88.25 170 THR A O 1
ATOM 1336 N N . PRO A 1 171 ? -12.773 -11.194 -0.096 1.00 90.31 171 PRO A N 1
ATOM 1337 C CA . PRO A 1 171 ? -13.198 -12.198 -1.068 1.00 90.31 171 PRO A CA 1
ATOM 1338 C C . PRO A 1 171 ? -13.838 -11.535 -2.291 1.00 90.31 171 PRO A C 1
ATOM 1340 O O . PRO A 1 171 ? -14.684 -10.652 -2.154 1.00 90.31 171 PRO A O 1
ATOM 1343 N N . THR A 1 172 ? -13.430 -11.944 -3.492 1.00 92.38 172 THR A N 1
ATOM 1344 C CA . THR A 1 172 ? -13.859 -11.326 -4.756 1.00 92.38 172 THR A CA 1
ATOM 1345 C C . THR A 1 172 ? -14.095 -12.363 -5.845 1.00 92.38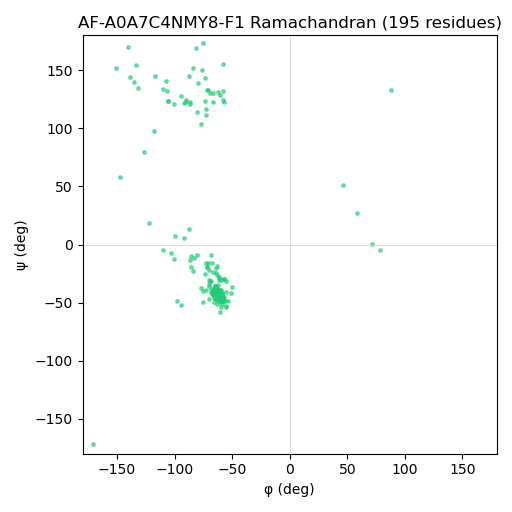 172 THR A C 1
ATOM 1347 O O . THR A 1 172 ? -13.785 -13.542 -5.688 1.00 92.38 172 THR A O 1
ATOM 1350 N N . THR A 1 173 ? -14.678 -11.928 -6.963 1.00 94.88 173 THR A N 1
ATOM 1351 C CA . THR A 1 173 ? -14.925 -12.791 -8.122 1.00 94.88 173 THR A CA 1
ATOM 1352 C C . THR A 1 173 ? -13.691 -12.887 -9.018 1.00 94.88 173 THR A C 1
ATOM 1354 O O . THR A 1 173 ? -12.925 -11.930 -9.153 1.00 94.88 173 THR A O 1
ATOM 1357 N N . ILE A 1 174 ? -13.551 -14.011 -9.727 1.00 94.81 174 ILE A N 1
ATOM 1358 C CA . ILE A 1 174 ? -12.466 -14.229 -10.699 1.00 94.81 174 ILE A CA 1
ATOM 1359 C C . ILE A 1 174 ? -12.404 -13.136 -11.775 1.00 94.81 174 ILE A C 1
ATOM 1361 O O . ILE A 1 174 ? -11.325 -12.770 -12.231 1.00 94.81 174 ILE A O 1
ATOM 1365 N N . ARG A 1 175 ? -13.553 -12.550 -12.138 1.00 95.44 175 ARG A N 1
ATOM 1366 C CA . ARG A 1 175 ? -13.626 -11.443 -13.099 1.00 95.44 175 ARG A CA 1
ATOM 1367 C C . ARG A 1 175 ? -12.901 -10.195 -12.592 1.00 95.44 175 ARG A C 1
ATOM 1369 O O . ARG A 1 175 ? -12.219 -9.534 -13.369 1.00 95.44 175 ARG A O 1
ATOM 1376 N N . VAL A 1 176 ? -13.042 -9.873 -11.305 1.00 94.25 176 VAL A N 1
ATOM 1377 C CA . VAL A 1 176 ? -12.367 -8.721 -10.688 1.00 94.25 176 VAL A CA 1
ATOM 1378 C C . VAL A 1 176 ? -10.876 -8.993 -10.520 1.00 94.25 176 VAL A C 1
ATOM 1380 O O . VAL A 1 176 ? -10.078 -8.102 -10.802 1.00 94.25 176 VAL A O 1
ATOM 1383 N N . VAL A 1 177 ? -10.499 -10.219 -10.144 1.00 94.44 177 VAL A N 1
ATOM 1384 C CA . VAL A 1 177 ? -9.091 -10.643 -10.068 1.00 94.44 177 VAL A CA 1
ATOM 1385 C C . VAL A 1 177 ? -8.425 -10.518 -11.439 1.00 94.44 177 VAL A C 1
ATOM 1387 O O . VAL A 1 177 ? -7.445 -9.794 -11.573 1.00 94.44 177 VAL A O 1
ATOM 1390 N N . GLY A 1 178 ? -9.006 -11.131 -12.475 1.00 94.88 178 GLY A N 1
ATOM 1391 C CA . GLY A 1 178 ? -8.457 -11.099 -13.832 1.00 94.88 178 GLY A CA 1
ATOM 1392 C C . GLY A 1 178 ? -8.388 -9.689 -14.418 1.00 94.88 178 GLY A C 1
ATOM 1393 O O . GLY A 1 178 ? -7.372 -9.317 -14.997 1.00 94.88 178 GLY A O 1
ATOM 1394 N N . SER A 1 179 ? -9.427 -8.870 -14.211 1.00 95.38 179 SER A N 1
ATOM 1395 C CA . SER A 1 179 ? -9.407 -7.458 -14.612 1.00 95.38 179 SER A CA 1
ATOM 1396 C C . SER A 1 179 ? -8.282 -6.700 -13.905 1.00 95.38 179 SER A C 1
ATOM 1398 O O . SER A 1 179 ? -7.492 -6.023 -14.556 1.00 95.38 179 SER A O 1
ATOM 1400 N N . THR A 1 180 ? -8.158 -6.865 -12.584 1.00 94.75 180 THR A N 1
ATOM 1401 C CA . THR A 1 180 ? -7.076 -6.253 -11.802 1.00 94.75 180 THR A CA 1
ATOM 1402 C C . THR A 1 180 ? -5.718 -6.647 -12.369 1.00 94.75 180 THR A C 1
ATOM 1404 O O . THR A 1 180 ? -4.951 -5.754 -12.706 1.00 94.75 180 THR A O 1
ATOM 1407 N N . SER A 1 181 ? -5.441 -7.940 -12.557 1.00 93.50 181 SER A N 1
ATOM 1408 C CA . SER A 1 181 ? -4.166 -8.438 -13.096 1.00 93.50 181 SER A CA 1
ATOM 1409 C C . SER A 1 181 ? -3.853 -7.956 -14.516 1.00 93.50 181 SER A C 1
ATOM 1411 O O . SER A 1 181 ? -2.685 -7.815 -14.856 1.00 93.50 181 SER A O 1
ATOM 1413 N N . PHE A 1 182 ? -4.864 -7.682 -15.344 1.00 95.88 182 PHE A N 1
ATOM 1414 C CA . PHE A 1 182 ? -4.677 -7.205 -16.716 1.00 95.88 182 PHE A CA 1
ATOM 1415 C C . PHE A 1 182 ? -4.268 -5.725 -16.795 1.00 95.88 182 PHE A C 1
ATOM 1417 O O . PHE A 1 182 ? -3.425 -5.355 -17.614 1.00 95.88 182 PHE A O 1
ATOM 1424 N N . TRP A 1 183 ? -4.858 -4.866 -15.959 1.00 95.75 183 TRP A N 1
ATOM 1425 C CA . TRP A 1 183 ? -4.725 -3.415 -16.126 1.00 95.75 183 TRP A CA 1
ATOM 1426 C C . TRP A 1 183 ? -3.333 -2.854 -15.816 1.00 95.75 183 TRP A C 1
ATOM 1428 O O . TRP A 1 183 ? -2.947 -1.888 -16.465 1.00 95.75 183 TRP A O 1
ATOM 1438 N N . GLY A 1 184 ? -2.562 -3.455 -14.903 1.00 92.81 184 GLY A N 1
ATOM 1439 C CA . GLY A 1 184 ? -1.167 -3.047 -14.663 1.00 92.81 184 GLY A CA 1
ATOM 1440 C C . GLY A 1 184 ? -0.296 -3.193 -15.920 1.00 92.81 184 GLY A C 1
ATOM 1441 O O . GLY A 1 184 ? 0.234 -2.200 -16.432 1.00 92.81 184 GLY A O 1
ATOM 1442 N N . PRO A 1 185 ? -0.192 -4.399 -16.510 1.00 94.31 185 PRO A N 1
ATOM 1443 C CA . PRO A 1 185 ? 0.502 -4.593 -17.782 1.00 94.31 185 PRO A CA 1
ATOM 1444 C C . PRO A 1 185 ? -0.040 -3.704 -18.907 1.00 94.31 185 PRO A C 1
ATOM 1446 O O . PRO A 1 185 ? 0.743 -3.113 -19.654 1.00 94.31 185 PRO A O 1
ATOM 1449 N N . ALA A 1 186 ? -1.367 -3.549 -18.996 1.00 96.88 186 ALA A N 1
ATOM 1450 C CA . ALA A 1 186 ? -1.990 -2.696 -20.001 1.00 96.88 186 ALA A CA 1
ATOM 1451 C C . ALA A 1 186 ? -1.548 -1.228 -19.880 1.00 96.88 186 ALA A C 1
ATOM 1453 O O . ALA A 1 186 ? -1.293 -0.597 -20.904 1.00 96.88 186 ALA A O 1
ATOM 1454 N N . THR A 1 187 ? -1.390 -0.683 -18.665 1.00 96.31 187 THR A N 1
ATOM 1455 C CA . THR A 1 187 ? -0.893 0.693 -18.506 1.00 96.31 187 THR A CA 1
ATOM 1456 C C . THR A 1 187 ? 0.526 0.873 -19.026 1.00 96.31 187 THR A C 1
ATOM 1458 O O . THR A 1 187 ? 0.789 1.877 -19.681 1.00 96.31 187 THR A O 1
ATOM 1461 N N . ASN A 1 188 ? 1.418 -0.103 -18.840 1.00 93.62 188 ASN A N 1
ATOM 1462 C CA . ASN A 1 188 ? 2.777 -0.010 -19.384 1.00 93.62 188 ASN A CA 1
ATOM 1463 C C . ASN A 1 188 ? 2.783 -0.091 -20.909 1.00 93.62 188 ASN A C 1
ATOM 1465 O O . ASN A 1 188 ? 3.533 0.638 -21.553 1.00 93.62 188 ASN A O 1
ATOM 1469 N N . LEU A 1 189 ? 1.927 -0.936 -21.491 1.00 94.75 189 LEU A N 1
ATOM 1470 C CA . LEU A 1 189 ? 1.777 -1.018 -22.942 1.00 94.75 189 LEU A CA 1
ATOM 1471 C C . LEU A 1 189 ? 1.263 0.308 -23.523 1.00 94.75 189 LEU A C 1
ATOM 1473 O O . LEU A 1 189 ? 1.810 0.799 -24.504 1.00 94.75 189 LEU A O 1
ATOM 1477 N N . ILE A 1 190 ? 0.258 0.919 -22.889 1.00 95.62 190 ILE A N 1
ATOM 1478 C CA . ILE A 1 190 ? -0.281 2.224 -23.297 1.00 95.62 190 ILE A CA 1
ATOM 1479 C C . ILE A 1 190 ? 0.788 3.315 -23.177 1.00 95.62 190 ILE A C 1
ATOM 1481 O O . ILE A 1 190 ? 0.986 4.071 -24.125 1.00 95.62 190 ILE A O 1
ATOM 1485 N N . LEU A 1 191 ? 1.502 3.382 -22.047 1.00 94.00 191 LEU A N 1
ATOM 1486 C CA . LEU A 1 191 ? 2.600 4.333 -21.856 1.00 94.00 191 LEU A CA 1
ATOM 1487 C C . LEU A 1 191 ? 3.688 4.146 -22.914 1.00 94.00 191 LEU A C 1
ATOM 1489 O O . LEU A 1 191 ? 4.166 5.130 -23.467 1.00 94.00 191 LEU A O 1
ATOM 1493 N N . SER A 1 192 ? 4.034 2.898 -23.235 1.00 91.69 192 SER A N 1
ATOM 1494 C CA . SER A 1 192 ? 4.996 2.592 -24.291 1.00 91.69 192 SER A CA 1
ATOM 1495 C C . SER A 1 192 ? 4.528 3.108 -25.646 1.00 91.69 192 SER A C 1
ATOM 1497 O O . SER A 1 192 ? 5.335 3.680 -26.358 1.00 91.69 192 SER A O 1
ATOM 1499 N N . VAL A 1 193 ? 3.255 2.935 -26.014 1.00 94.19 193 VAL A N 1
ATOM 1500 C CA . VAL A 1 193 ? 2.732 3.438 -27.296 1.00 94.19 193 VAL A CA 1
ATOM 1501 C C . VAL A 1 193 ? 2.734 4.967 -27.335 1.00 94.19 193 VAL A C 1
ATOM 1503 O O . VAL A 1 193 ? 3.124 5.541 -28.342 1.00 94.19 193 VAL A O 1
ATOM 1506 N N . ILE A 1 194 ? 2.332 5.629 -26.246 1.00 93.25 194 ILE A N 1
ATOM 1507 C CA . ILE A 1 194 ? 2.254 7.097 -26.177 1.00 93.25 194 ILE A CA 1
ATOM 1508 C C . ILE A 1 194 ? 3.640 7.744 -26.223 1.00 93.25 194 ILE A C 1
ATOM 1510 O O . ILE A 1 194 ? 3.796 8.765 -26.876 1.00 93.25 194 ILE A O 1
ATOM 1514 N N . LEU A 1 195 ? 4.621 7.184 -25.509 1.00 89.56 195 LEU A N 1
ATOM 1515 C CA . LEU A 1 195 ? 5.966 7.762 -25.390 1.00 89.56 195 LEU A CA 1
ATOM 1516 C C . LEU A 1 195 ? 6.915 7.347 -26.521 1.00 89.56 195 LEU A C 1
ATOM 1518 O O . LEU A 1 195 ? 8.008 7.896 -26.625 1.00 89.56 195 LEU A O 1
ATOM 1522 N N . TYR A 1 196 ? 6.540 6.338 -27.311 1.00 83.62 196 TYR A N 1
ATOM 1523 C CA . TYR A 1 196 ? 7.305 5.899 -28.478 1.00 83.62 196 TYR A CA 1
ATOM 1524 C C . TYR A 1 196 ? 6.992 6.720 -29.739 1.00 83.62 196 TYR A C 1
ATOM 1526 O O . TYR A 1 196 ? 7.810 6.746 -30.657 1.00 83.62 196 TYR A O 1
ATOM 1534 N N . ILE A 1 197 ? 5.820 7.365 -29.784 1.00 54.66 197 ILE A N 1
ATOM 1535 C CA . ILE A 1 197 ? 5.426 8.341 -30.815 1.00 54.66 197 ILE A CA 1
ATOM 1536 C C . ILE A 1 197 ? 6.047 9.698 -30.482 1.00 54.66 197 ILE A C 1
ATOM 1538 O O . ILE A 1 197 ? 6.537 10.352 -31.429 1.00 54.66 197 ILE A O 1
#

Radius of gyration: 34.82 Å; Cα contacts (8 Å, |Δi|>4): 222; chains: 1; bounding box: 66×33×101 Å

Sequence (197 aa):
MMKCSVCGRDELLPFKCKYCGEYFCAEHRLPEKHSCPGIFAAASPYEKEMKEVKIKIKAEEERLKTISRKSMLRELAHIVLSVILVSLVGLSLIGYESFLFMNPILLLVYIAGFALSYLLHELAHRLVASRNRVVAYFRLDPIGSLITLISAIPMLPIKFIAPGAVVLATPTTIRVVGSTSFWGPATNLILSVILYI

Mean predicted aligned error: 9.89 Å